Protein AF-A0A918D5E1-F1 (afdb_monomer_lite)

Radius of gyration: 20.24 Å; chains: 1; bounding box: 62×46×64 Å

Secondary structure (DSSP, 8-state):
--PPPP---PPPSP-EEEEEEEE-TTS-EEEEEEEESSS-------STT------SS--PPPPEEEETEEEEEEEE-TTS-EEEEEEETTTTEEEEEEESSHHHHHHT--SEEEE----S-SS---EEEEEEEETTEEEEEEEEEETTTEEEEEEEEEETTEEEEEEE-----S-S----PPPP-------

Organism: NCBI:txid1623582

Structure (mmCIF, N/CA/C/O backbone):
data_AF-A0A918D5E1-F1
#
_entry.id   AF-A0A918D5E1-F1
#
loop_
_atom_site.group_PDB
_atom_site.id
_atom_site.type_symbol
_atom_site.label_atom_id
_atom_site.label_alt_id
_atom_site.label_comp_id
_atom_site.label_asym_id
_atom_site.label_entity_id
_atom_site.label_seq_id
_atom_site.pdbx_PDB_ins_code
_atom_site.Cartn_x
_atom_site.Cartn_y
_atom_site.Cartn_z
_atom_site.occupancy
_atom_site.B_iso_or_equiv
_atom_site.auth_seq_id
_atom_site.auth_comp_id
_atom_site.auth_asym_id
_atom_site.auth_atom_id
_atom_site.pdbx_PDB_model_num
ATOM 1 N N . MET A 1 1 ? -42.937 -4.355 15.990 1.00 35.56 1 MET A N 1
ATOM 2 C CA . MET A 1 1 ? -41.805 -3.409 15.869 1.00 35.56 1 MET A CA 1
ATOM 3 C C . MET A 1 1 ? -40.858 -3.632 17.042 1.00 35.56 1 MET A C 1
ATOM 5 O O . MET A 1 1 ? -41.215 -3.278 18.156 1.00 35.56 1 MET A O 1
ATOM 9 N N . ARG A 1 2 ? -39.700 -4.270 16.834 1.00 30.80 2 ARG A N 1
ATOM 10 C CA . ARG A 1 2 ? -38.644 -4.348 17.857 1.00 30.80 2 ARG A CA 1
ATOM 11 C C . ARG A 1 2 ? -37.656 -3.216 17.586 1.00 30.80 2 ARG A C 1
ATOM 13 O O . ARG A 1 2 ? -37.004 -3.220 16.550 1.00 30.80 2 ARG A O 1
ATOM 20 N N . ARG A 1 3 ? -37.607 -2.228 18.482 1.00 31.25 3 ARG A N 1
ATOM 21 C CA . ARG A 1 3 ? -36.534 -1.229 18.522 1.00 31.25 3 ARG A CA 1
ATOM 22 C C . ARG A 1 3 ? -35.397 -1.824 19.350 1.00 31.25 3 ARG A C 1
ATOM 24 O O . ARG A 1 3 ? -35.640 -2.247 20.477 1.00 31.25 3 ARG A O 1
ATOM 31 N N . TYR A 1 4 ? -34.200 -1.891 18.779 1.00 27.53 4 TYR A N 1
ATOM 32 C CA . TYR A 1 4 ? -32.984 -2.169 19.540 1.00 27.53 4 TYR A CA 1
ATOM 33 C C . TYR A 1 4 ? -32.603 -0.915 20.346 1.00 27.53 4 TYR A C 1
ATOM 35 O O . TYR A 1 4 ? -32.785 0.195 19.835 1.00 27.53 4 TYR A O 1
ATOM 43 N N . PRO A 1 5 ? -32.128 -1.054 21.596 1.00 33.06 5 PRO A N 1
ATOM 44 C CA . PRO A 1 5 ? -31.627 0.084 22.354 1.00 33.06 5 PRO A CA 1
ATOM 45 C C . PRO A 1 5 ? -30.299 0.573 21.747 1.00 33.06 5 PRO A C 1
ATOM 47 O O . PRO A 1 5 ? -29.561 -0.236 21.178 1.00 33.06 5 PRO A O 1
ATOM 50 N N . PRO A 1 6 ? -29.970 1.871 21.860 1.00 35.50 6 PRO A N 1
ATOM 51 C CA . PRO A 1 6 ? -28.667 2.364 21.446 1.00 35.50 6 PRO A CA 1
ATOM 52 C C . PRO A 1 6 ? -27.600 1.812 22.396 1.00 35.50 6 PRO A C 1
ATOM 54 O O . PRO A 1 6 ? -27.668 2.015 23.609 1.00 35.50 6 PRO A O 1
ATOM 57 N N . LEU A 1 7 ? -26.608 1.115 21.845 1.00 37.50 7 LEU A N 1
ATOM 58 C CA . LEU A 1 7 ? -25.367 0.830 22.553 1.00 37.50 7 LEU A CA 1
ATOM 59 C C . LEU A 1 7 ? -24.597 2.149 22.673 1.00 37.50 7 LEU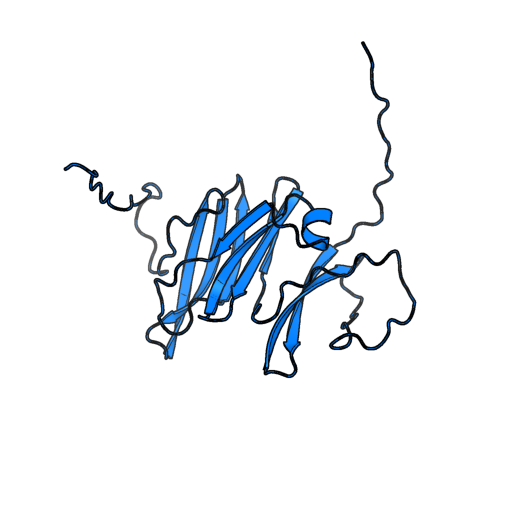 A C 1
ATOM 61 O O . LEU A 1 7 ? -23.892 2.554 21.754 1.00 37.50 7 LEU A O 1
ATOM 65 N N . THR A 1 8 ? -24.731 2.836 23.804 1.00 45.31 8 THR A N 1
ATOM 66 C CA . THR A 1 8 ? -23.747 3.836 24.230 1.00 45.31 8 THR A CA 1
ATOM 67 C C . THR A 1 8 ? -22.490 3.098 24.678 1.00 45.31 8 THR A C 1
ATOM 69 O O . THR A 1 8 ? -22.264 2.897 25.871 1.00 45.31 8 THR A O 1
ATOM 72 N N . ALA A 1 9 ? -21.690 2.645 23.713 1.00 38.84 9 ALA A N 1
ATOM 73 C CA . ALA A 1 9 ? -20.293 2.350 23.969 1.00 38.84 9 ALA A CA 1
ATOM 74 C C . ALA A 1 9 ? -19.587 3.697 24.160 1.00 38.84 9 ALA A C 1
ATOM 76 O O . ALA A 1 9 ? -19.569 4.534 23.258 1.00 38.84 9 ALA A O 1
ATOM 77 N N . SER A 1 10 ? -19.062 3.934 25.361 1.00 36.84 10 SER A N 1
ATOM 78 C CA . SER A 1 10 ? -18.120 5.028 25.588 1.00 36.84 10 SER A CA 1
ATOM 79 C C . SER A 1 10 ? -16.946 4.813 24.624 1.00 36.84 10 SER A C 1
ATOM 81 O O . SER A 1 10 ? -16.391 3.709 24.648 1.00 36.84 10 SER A O 1
ATOM 83 N N . PRO A 1 11 ? -16.570 5.773 23.758 1.00 46.28 11 PRO A N 1
ATOM 84 C CA . PRO A 1 11 ? -15.408 5.583 22.907 1.00 46.28 11 PRO A CA 1
ATOM 85 C C . PRO A 1 11 ? -14.203 5.390 23.828 1.00 46.28 11 PRO A C 1
ATOM 87 O O . PRO A 1 11 ? -13.918 6.234 24.681 1.00 46.28 11 PRO A O 1
ATOM 90 N N . GLY A 1 12 ? -13.544 4.236 23.712 1.00 52.34 12 GLY A N 1
ATOM 91 C CA . GLY A 1 12 ? -12.277 3.990 24.393 1.00 52.34 12 GLY A CA 1
ATOM 92 C C . GLY A 1 12 ? -11.251 5.076 24.042 1.00 52.34 12 GLY A C 1
ATOM 93 O O . GLY A 1 12 ? -11.475 5.872 23.124 1.00 52.34 12 GLY A O 1
ATOM 94 N N . PRO A 1 13 ? -10.116 5.148 24.758 1.00 60.41 13 PRO A N 1
ATOM 95 C CA . PRO A 1 13 ? -9.087 6.130 24.436 1.00 60.41 13 PRO A CA 1
ATOM 96 C C . PRO A 1 13 ? -8.686 5.991 22.963 1.00 60.41 13 PRO A C 1
ATOM 98 O O . PRO A 1 13 ? -8.436 4.879 22.494 1.00 60.41 13 PRO A O 1
ATOM 101 N N . ALA A 1 14 ? -8.644 7.115 22.244 1.00 66.88 14 ALA A N 1
ATOM 102 C CA . ALA A 1 14 ? -8.253 7.144 20.841 1.00 66.88 14 ALA A CA 1
ATOM 103 C C . ALA A 1 14 ? -6.879 6.477 20.671 1.00 66.88 14 ALA A C 1
ATOM 105 O O . ALA A 1 14 ? -5.910 6.843 21.340 1.00 66.88 14 ALA A O 1
ATOM 106 N N . ARG A 1 15 ? -6.811 5.474 19.794 1.00 78.75 15 ARG A N 1
ATOM 107 C CA . ARG A 1 15 ? -5.581 4.760 19.449 1.00 78.75 15 ARG A CA 1
ATOM 108 C C . ARG A 1 15 ? -5.146 5.187 18.056 1.00 78.75 15 ARG A C 1
ATOM 110 O O . ARG A 1 15 ? -5.928 5.134 17.115 1.00 78.75 15 ARG A O 1
ATOM 117 N N . ILE A 1 16 ? -3.892 5.594 17.936 1.00 81.69 16 ILE A N 1
ATOM 118 C CA . ILE A 1 16 ? -3.256 5.982 16.684 1.00 81.69 16 ILE A CA 1
ATOM 119 C C . ILE A 1 16 ? -2.510 4.753 16.150 1.00 81.69 16 ILE A C 1
ATOM 121 O O . ILE A 1 16 ? -1.524 4.342 16.776 1.00 81.69 16 ILE A O 1
ATOM 125 N N . PRO A 1 17 ? -2.959 4.135 15.043 1.00 87.62 17 PRO A N 1
ATOM 126 C CA . PRO A 1 17 ? -2.211 3.066 14.400 1.00 87.62 17 PRO A CA 1
ATOM 127 C C . PRO A 1 17 ? -0.963 3.631 13.716 1.00 87.62 17 PRO A C 1
ATOM 129 O O . PRO A 1 17 ? -0.993 4.699 13.107 1.00 87.62 17 PRO A O 1
ATOM 132 N N . TYR A 1 18 ? 0.144 2.902 13.802 1.00 85.94 18 TYR A N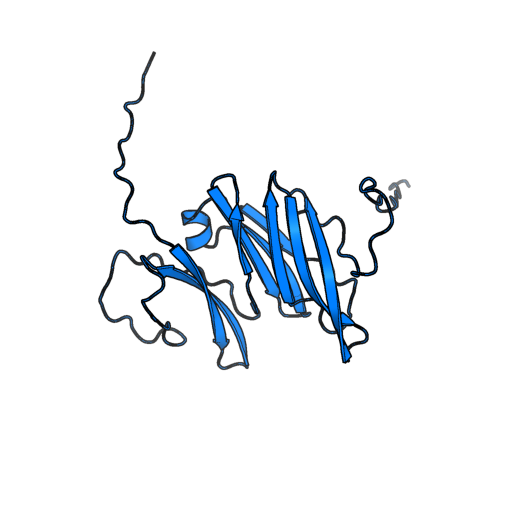 1
ATOM 133 C CA . TYR A 1 18 ? 1.364 3.194 13.062 1.00 85.94 18 TYR A CA 1
ATOM 134 C C . TYR A 1 18 ? 2.028 1.899 12.612 1.00 85.94 18 TYR A C 1
ATOM 136 O O . TYR A 1 18 ? 1.962 0.874 13.292 1.00 85.94 18 TYR A O 1
ATOM 144 N N . VAL A 1 19 ? 2.700 1.950 11.467 1.00 88.12 19 VAL A N 1
ATOM 145 C CA . VAL A 1 19 ? 3.484 0.825 10.956 1.00 88.12 19 VAL A CA 1
ATOM 146 C C . VAL A 1 19 ? 4.951 1.100 11.220 1.00 88.12 19 VAL A C 1
ATOM 148 O O . VAL A 1 19 ? 5.444 2.209 11.013 1.00 88.12 19 VAL A O 1
ATOM 151 N N . HIS A 1 20 ? 5.664 0.083 11.678 1.00 83.50 20 HIS A N 1
ATOM 152 C CA . HIS A 1 20 ? 7.109 0.127 11.812 1.00 83.50 20 HIS A CA 1
ATOM 153 C C . HIS A 1 20 ? 7.722 -0.968 10.949 1.00 83.50 20 HIS A C 1
ATOM 155 O O . HIS A 1 20 ? 7.111 -2.011 10.725 1.00 83.50 20 HIS A O 1
ATOM 161 N N . HIS A 1 21 ? 8.942 -0.733 10.472 1.00 83.88 21 HIS A N 1
ATOM 162 C CA . HIS A 1 21 ? 9.710 -1.745 9.766 1.00 83.88 21 HIS A CA 1
ATOM 163 C C . HIS A 1 21 ? 10.960 -2.120 10.557 1.00 83.88 21 HIS A C 1
ATOM 165 O O . HIS A 1 21 ? 11.591 -1.293 11.219 1.00 83.88 21 HIS A O 1
ATOM 171 N N . THR A 1 22 ? 11.336 -3.384 10.463 1.00 85.94 22 THR A N 1
ATOM 172 C CA . THR A 1 22 ? 12.556 -3.943 11.029 1.00 85.94 22 THR A CA 1
ATOM 173 C C . THR A 1 22 ? 13.288 -4.741 9.960 1.00 85.94 22 THR A C 1
ATOM 175 O O . THR A 1 22 ? 12.730 -5.110 8.926 1.00 85.94 22 THR A O 1
ATOM 178 N N . ARG A 1 23 ? 14.579 -4.979 10.188 1.00 87.69 23 ARG A N 1
ATOM 179 C CA . ARG A 1 23 ? 15.351 -5.930 9.394 1.00 87.69 23 ARG A CA 1
ATOM 180 C C . ARG A 1 23 ? 15.459 -7.224 10.184 1.00 87.69 23 ARG A C 1
ATOM 182 O O . ARG A 1 23 ? 15.893 -7.195 11.335 1.00 87.69 23 ARG A O 1
ATOM 189 N N . LEU A 1 24 ? 15.049 -8.328 9.576 1.00 86.31 24 LEU A N 1
ATOM 190 C CA . LEU A 1 24 ? 15.164 -9.660 10.154 1.00 86.31 24 LEU A CA 1
ATOM 191 C C . LEU A 1 24 ? 16.622 -10.139 10.122 1.00 86.31 24 LEU A C 1
ATOM 193 O O . LEU A 1 24 ? 17.460 -9.593 9.399 1.00 86.31 24 LEU A O 1
ATOM 197 N N . GLY A 1 25 ? 16.927 -11.183 10.898 1.00 85.62 25 GLY A N 1
ATOM 198 C CA . GLY A 1 25 ? 18.272 -11.772 10.954 1.00 85.62 25 GLY A CA 1
ATOM 199 C C . GLY A 1 25 ? 18.757 -12.347 9.617 1.00 85.62 25 GLY A C 1
ATOM 200 O O . GLY A 1 25 ? 19.958 -12.434 9.392 1.00 85.62 25 GLY A O 1
ATOM 201 N N . ASP A 1 26 ? 17.832 -12.673 8.712 1.00 87.56 26 ASP A N 1
ATOM 202 C CA . ASP A 1 26 ? 18.114 -13.125 7.344 1.00 87.56 26 ASP A CA 1
ATOM 203 C C . ASP A 1 26 ? 18.291 -11.968 6.335 1.00 87.56 26 ASP A C 1
ATOM 205 O O . ASP A 1 26 ? 18.472 -12.196 5.141 1.00 87.56 26 ASP A O 1
ATOM 209 N N . GLY A 1 27 ? 18.244 -10.715 6.803 1.00 87.06 27 GLY A N 1
ATOM 210 C CA . GLY A 1 27 ? 18.450 -9.514 5.997 1.00 87.06 27 GLY A CA 1
ATOM 211 C C . GLY A 1 27 ? 17.199 -8.968 5.304 1.00 87.06 27 GLY A C 1
ATOM 212 O O . GLY A 1 27 ? 17.260 -7.837 4.802 1.00 87.06 27 GLY A O 1
ATOM 213 N N . ARG A 1 28 ? 16.075 -9.701 5.309 1.00 89.75 28 ARG A N 1
ATOM 214 C CA . ARG A 1 28 ? 14.807 -9.230 4.734 1.00 89.75 28 ARG A CA 1
ATOM 215 C C . ARG A 1 28 ? 14.182 -8.138 5.594 1.00 89.75 28 ARG A C 1
ATOM 217 O O . ARG A 1 28 ? 14.330 -8.121 6.818 1.00 89.75 28 ARG A O 1
ATOM 224 N N . PHE A 1 29 ? 13.470 -7.223 4.944 1.00 90.06 29 PHE A N 1
ATOM 225 C CA . PHE A 1 29 ? 12.605 -6.285 5.650 1.00 90.06 29 PHE A CA 1
ATOM 226 C C . PHE A 1 29 ? 11.353 -6.997 6.155 1.00 90.06 29 PHE A C 1
ATOM 228 O O . PHE A 1 29 ? 10.897 -7.977 5.571 1.00 90.06 29 PHE A O 1
ATOM 235 N N . HIS A 1 30 ? 10.814 -6.503 7.252 1.00 91.56 30 HIS A N 1
ATOM 236 C CA . HIS A 1 30 ? 9.563 -6.942 7.842 1.00 91.56 30 HIS A CA 1
ATOM 237 C C . HIS A 1 30 ? 8.843 -5.699 8.352 1.00 91.56 30 HIS A C 1
ATOM 239 O O . HIS A 1 30 ? 9.493 -4.799 8.890 1.00 91.56 30 HIS A O 1
ATOM 245 N N . ALA A 1 31 ? 7.524 -5.654 8.202 1.00 90.31 31 ALA A N 1
ATOM 246 C CA . ALA A 1 31 ? 6.706 -4.583 8.742 1.00 90.31 31 ALA A CA 1
ATOM 247 C C . ALA A 1 31 ? 5.614 -5.156 9.637 1.00 90.31 31 ALA A C 1
ATOM 249 O O . ALA A 1 31 ? 5.020 -6.182 9.314 1.00 90.31 31 ALA A O 1
ATOM 250 N N . ALA A 1 32 ? 5.333 -4.450 10.725 1.00 89.19 32 ALA A N 1
ATOM 251 C CA . ALA A 1 32 ? 4.246 -4.779 11.628 1.00 89.19 32 ALA A CA 1
ATOM 252 C C . ALA A 1 32 ? 3.527 -3.515 12.099 1.00 89.19 32 ALA A C 1
ATOM 254 O O . ALA A 1 32 ? 4.079 -2.406 12.100 1.00 89.19 32 ALA A O 1
ATOM 255 N N . LEU A 1 33 ? 2.275 -3.696 12.496 1.00 89.00 33 LEU A N 1
ATOM 256 C CA . LEU A 1 33 ? 1.435 -2.644 13.043 1.00 89.00 33 LEU A CA 1
ATOM 257 C C . LEU A 1 33 ? 1.706 -2.453 14.537 1.00 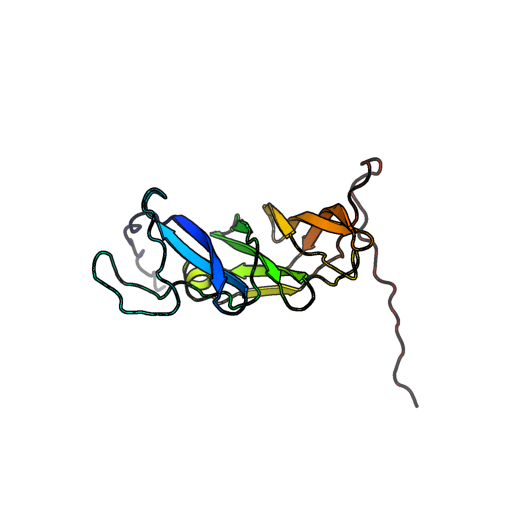89.00 33 LEU A C 1
ATOM 259 O O . LEU A 1 33 ? 2.143 -3.359 15.231 1.00 89.00 33 LEU A O 1
ATOM 263 N N . ALA A 1 34 ? 1.438 -1.272 15.063 1.00 83.56 34 ALA A N 1
ATOM 264 C CA . ALA A 1 34 ? 1.284 -1.041 16.489 1.00 83.56 34 ALA A CA 1
ATOM 265 C C . ALA A 1 34 ? 0.302 0.115 16.709 1.00 83.56 34 ALA A C 1
ATOM 267 O O . ALA A 1 34 ? -0.016 0.861 15.783 1.00 83.56 34 ALA A O 1
ATOM 268 N N . THR A 1 35 ? -0.184 0.270 17.939 1.00 82.75 35 THR A N 1
ATOM 269 C CA . THR A 1 35 ? -1.046 1.397 18.318 1.00 82.75 35 THR A CA 1
ATOM 270 C C . THR A 1 35 ? -0.416 2.204 19.435 1.00 82.75 35 THR A C 1
ATOM 272 O O . THR A 1 35 ? 0.154 1.634 20.364 1.00 82.75 35 THR A O 1
ATOM 275 N N . SER A 1 36 ? -0.570 3.522 19.387 1.00 78.12 36 SER A N 1
ATOM 276 C CA . SER A 1 36 ? -0.144 4.429 20.451 1.00 78.12 36 SER A CA 1
ATOM 277 C C . SER A 1 36 ? -1.264 5.394 20.821 1.00 78.12 36 SER A C 1
ATOM 279 O O . SER A 1 36 ? -2.055 5.769 19.966 1.00 78.12 36 SER A O 1
ATOM 281 N N . ALA A 1 37 ? -1.328 5.829 22.077 1.00 78.75 37 ALA A N 1
ATOM 282 C CA . ALA A 1 37 ? -2.247 6.894 22.479 1.00 78.75 37 ALA A CA 1
ATOM 283 C C . ALA A 1 37 ? -1.742 8.292 22.068 1.00 78.75 37 ALA A C 1
ATOM 285 O O . ALA A 1 37 ? -2.537 9.219 21.947 1.00 78.75 37 ALA A O 1
ATOM 286 N N . ASP A 1 38 ? -0.426 8.459 21.878 1.00 76.62 38 ASP A N 1
ATOM 287 C CA . ASP A 1 38 ? 0.195 9.782 21.718 1.00 76.62 38 ASP A CA 1
ATOM 288 C C . ASP A 1 38 ? 1.405 9.834 20.764 1.00 76.62 38 ASP A C 1
ATOM 290 O O . ASP A 1 38 ? 1.988 10.903 20.579 1.00 76.62 38 ASP A O 1
ATOM 294 N N . LEU A 1 39 ? 1.800 8.700 20.171 1.00 71.50 39 LEU A N 1
ATOM 295 C CA . LEU A 1 39 ? 2.997 8.518 19.332 1.00 71.50 39 LEU A CA 1
ATOM 296 C C . LEU A 1 39 ? 4.337 8.855 20.020 1.00 71.50 39 LEU A C 1
ATOM 298 O O . LEU A 1 39 ? 5.380 8.884 19.363 1.00 71.50 39 LEU A O 1
ATOM 302 N N . ARG A 1 40 ? 4.355 9.092 21.337 1.00 67.75 40 ARG A N 1
ATOM 303 C CA . ARG A 1 40 ? 5.577 9.419 22.095 1.00 67.75 40 ARG A CA 1
ATOM 304 C C . ARG A 1 40 ? 6.246 8.177 22.663 1.00 67.75 40 ARG A C 1
ATOM 306 O O . ARG A 1 40 ? 7.468 8.160 22.837 1.00 67.75 40 ARG A O 1
ATOM 313 N N . ALA A 1 41 ? 5.461 7.137 22.937 1.00 55.88 41 ALA A N 1
ATOM 314 C CA . ALA A 1 41 ? 5.974 5.853 23.386 1.00 55.88 41 ALA A CA 1
ATOM 315 C C . ALA A 1 41 ? 6.821 5.194 22.281 1.00 55.88 41 ALA A C 1
ATOM 317 O O . ALA A 1 41 ? 6.305 4.684 21.291 1.00 55.88 41 ALA A O 1
ATOM 318 N N . ARG A 1 42 ? 8.148 5.183 22.461 1.00 46.00 42 ARG A N 1
ATOM 319 C CA . ARG A 1 42 ? 9.081 4.394 21.644 1.00 46.00 42 ARG A CA 1
ATOM 320 C C . ARG A 1 42 ? 9.146 2.958 22.158 1.00 46.00 42 ARG A C 1
ATOM 322 O O . ARG A 1 42 ? 10.187 2.514 22.636 1.00 46.00 42 ARG A O 1
ATOM 329 N N . THR A 1 43 ? 8.051 2.216 22.072 1.00 42.53 43 THR A N 1
ATOM 330 C CA . THR A 1 43 ? 8.096 0.762 22.249 1.00 42.53 43 THR A CA 1
ATOM 331 C C . THR A 1 43 ? 8.622 0.155 20.957 1.00 42.53 43 THR A C 1
ATOM 333 O O . THR A 1 43 ? 7.891 -0.102 20.008 1.00 42.53 43 THR A O 1
ATOM 336 N N . ARG A 1 44 ? 9.944 -0.021 20.897 1.00 39.28 44 ARG A N 1
ATOM 337 C CA . ARG A 1 44 ? 10.579 -0.895 19.912 1.00 39.28 44 ARG A CA 1
ATOM 338 C C . ARG A 1 44 ? 10.170 -2.316 20.303 1.00 39.28 44 ARG A C 1
ATOM 340 O O . ARG A 1 44 ? 10.549 -2.725 21.403 1.00 39.28 44 ARG A O 1
ATOM 347 N N . PRO A 1 45 ? 9.412 -3.066 19.488 1.00 44.78 45 PRO A N 1
ATOM 348 C CA . PRO A 1 45 ? 9.270 -4.484 19.751 1.00 44.78 45 PRO A CA 1
ATOM 349 C C . PRO A 1 45 ? 10.684 -5.052 19.735 1.00 44.78 45 PRO A C 1
ATOM 351 O O . PRO A 1 45 ? 11.477 -4.755 18.829 1.00 44.78 45 PRO A O 1
ATOM 354 N N . ALA A 1 46 ? 11.036 -5.797 20.781 1.00 36.72 46 ALA A N 1
ATOM 355 C CA . ALA A 1 46 ? 12.208 -6.648 20.717 1.00 36.72 46 ALA A CA 1
ATOM 356 C C . ALA A 1 46 ? 12.092 -7.515 19.453 1.00 36.72 46 ALA A C 1
ATOM 358 O O . ALA A 1 46 ? 11.000 -7.685 18.907 1.00 36.72 46 ALA A O 1
ATOM 359 N N . GLY A 1 47 ? 13.224 -8.009 18.954 1.00 39.72 47 GLY A N 1
ATOM 360 C CA . GLY A 1 47 ? 13.245 -8.946 17.833 1.00 39.72 47 GLY A CA 1
ATOM 361 C C . GLY A 1 47 ? 12.350 -10.182 18.061 1.00 39.72 47 GLY A C 1
ATOM 362 O O . GLY A 1 47 ? 11.579 -10.226 19.019 1.00 39.72 47 GLY A O 1
ATOM 363 N N . PRO A 1 48 ? 12.438 -11.206 17.194 1.00 37.50 48 PRO A N 1
ATOM 364 C CA . PRO A 1 48 ? 11.553 -12.373 17.268 1.00 37.50 48 PRO A CA 1
ATOM 365 C C . PRO A 1 48 ? 11.439 -12.901 18.710 1.00 37.50 48 PRO A C 1
ATOM 367 O O . PRO A 1 48 ? 12.417 -12.836 19.460 1.00 37.50 48 PRO A O 1
ATOM 370 N N . PRO A 1 49 ? 10.241 -13.346 19.118 1.00 42.34 49 PRO A N 1
ATOM 371 C CA . PRO A 1 49 ? 9.722 -13.160 20.466 1.00 42.34 49 PRO A CA 1
ATOM 372 C C . PRO A 1 49 ? 10.650 -13.748 21.529 1.00 42.34 49 PRO A C 1
ATOM 374 O O . PRO A 1 49 ? 10.694 -14.956 21.746 1.00 42.34 49 PRO A O 1
ATOM 377 N N . ALA A 1 50 ? 11.340 -12.864 22.245 1.00 30.53 50 ALA A N 1
ATOM 378 C CA . ALA A 1 50 ? 11.848 -13.141 23.576 1.00 30.53 50 ALA A CA 1
ATOM 379 C C . ALA A 1 50 ? 10.969 -12.366 24.565 1.00 30.53 50 ALA A C 1
ATOM 381 O O . ALA A 1 50 ? 11.085 -11.151 24.668 1.00 30.53 50 ALA A O 1
ATOM 382 N N . ALA A 1 51 ? 10.060 -13.106 25.207 1.00 31.38 51 ALA A N 1
ATOM 383 C CA . ALA A 1 51 ? 9.312 -12.797 26.428 1.00 31.38 51 ALA A CA 1
ATOM 384 C C . ALA A 1 51 ? 8.841 -11.340 26.633 1.00 31.38 51 ALA A C 1
ATOM 386 O O . ALA A 1 51 ? 9.600 -10.441 26.989 1.00 31.38 51 ALA A O 1
ATOM 387 N N . ALA A 1 52 ? 7.526 -11.156 26.510 1.00 35.53 52 ALA A N 1
ATOM 388 C CA . ALA A 1 52 ? 6.804 -9.985 26.983 1.00 35.53 52 ALA A CA 1
ATOM 389 C C . ALA A 1 52 ? 7.129 -9.663 28.456 1.00 35.53 52 ALA A C 1
ATOM 391 O O . ALA A 1 52 ? 7.089 -10.554 29.304 1.00 35.53 52 ALA A O 1
ATOM 392 N N . SER A 1 53 ? 7.361 -8.384 28.773 1.00 31.97 53 SER A N 1
ATOM 393 C CA . SER A 1 53 ? 7.209 -7.876 30.139 1.00 31.97 53 SER A CA 1
ATOM 394 C C . SER A 1 53 ? 6.268 -6.672 30.173 1.00 31.97 53 SER A C 1
ATOM 396 O O . SER A 1 53 ? 6.575 -5.592 29.673 1.00 31.97 53 SER A O 1
ATOM 398 N N . GLU A 1 54 ? 5.108 -6.954 30.751 1.00 39.50 54 GLU A N 1
ATOM 399 C CA . GLU A 1 54 ? 4.152 -6.137 31.499 1.00 39.50 54 GLU A CA 1
ATOM 400 C C . GLU A 1 54 ? 4.354 -4.611 31.552 1.00 39.50 54 GLU A C 1
ATOM 402 O O . GLU A 1 54 ? 5.145 -4.104 32.342 1.00 39.50 54 GLU A O 1
ATOM 407 N N . ALA A 1 55 ? 3.557 -3.889 30.752 1.00 31.94 55 ALA A N 1
ATOM 408 C CA . ALA A 1 55 ? 2.781 -2.702 31.147 1.00 31.94 55 ALA A CA 1
ATOM 409 C C . ALA A 1 55 ? 2.087 -2.082 29.913 1.00 31.94 55 ALA A C 1
ATOM 411 O O . ALA A 1 55 ? 2.624 -1.157 29.311 1.00 31.94 55 ALA A O 1
ATOM 412 N N . ALA A 1 56 ? 0.915 -2.614 29.530 1.00 33.59 56 ALA A N 1
ATOM 413 C CA . ALA A 1 56 ? -0.276 -1.882 29.047 1.00 33.59 56 ALA A CA 1
ATOM 414 C C . ALA A 1 56 ? -1.174 -2.754 28.141 1.00 33.59 56 ALA A C 1
ATOM 416 O O . ALA A 1 56 ? -0.841 -3.017 26.993 1.00 33.59 56 ALA A O 1
ATOM 417 N N . ALA A 1 57 ? -2.344 -3.099 28.691 1.00 36.22 57 ALA A N 1
ATOM 418 C CA . ALA A 1 57 ? -3.641 -3.292 28.032 1.00 36.22 57 ALA A CA 1
ATOM 419 C C . ALA A 1 57 ? -3.767 -4.318 26.885 1.00 36.22 57 ALA A C 1
ATOM 421 O O . ALA A 1 57 ? -3.410 -4.029 25.749 1.00 36.22 57 ALA A O 1
ATOM 422 N N . GLU A 1 58 ? -4.427 -5.444 27.199 1.00 39.31 58 GLU A N 1
ATOM 423 C CA . GLU A 1 58 ? -5.225 -6.285 26.284 1.00 39.31 58 GLU A CA 1
ATOM 424 C C . GLU A 1 58 ? -4.642 -6.388 24.869 1.00 39.31 58 GLU A C 1
ATOM 426 O O . GLU A 1 58 ? -5.122 -5.807 23.894 1.00 39.31 58 GLU A O 1
ATOM 431 N N . THR A 1 59 ? -3.499 -7.064 24.801 1.00 34.69 59 THR A N 1
ATOM 432 C CA . THR A 1 59 ? -2.663 -7.133 23.612 1.00 34.69 59 THR A CA 1
ATOM 433 C C . THR A 1 59 ? -3.278 -8.102 22.608 1.00 34.69 59 THR A C 1
ATOM 435 O O . THR A 1 59 ? -2.988 -9.297 22.625 1.00 34.69 59 THR A O 1
ATOM 438 N N . THR A 1 60 ? -4.096 -7.591 21.688 1.00 46.81 60 THR A N 1
ATOM 439 C CA . THR A 1 60 ? -4.162 -8.216 20.360 1.00 46.81 60 THR A CA 1
ATOM 440 C C . THR A 1 60 ? -2.744 -8.147 19.803 1.00 46.81 60 THR A C 1
ATOM 442 O O . THR A 1 60 ? -2.146 -7.067 19.785 1.00 46.81 60 THR A O 1
ATOM 445 N N . ALA A 1 61 ? -2.155 -9.297 19.470 1.00 54.44 61 ALA A N 1
ATOM 446 C CA . ALA A 1 61 ? -0.821 -9.321 18.890 1.00 54.44 61 ALA A CA 1
ATOM 447 C C . ALA A 1 61 ? -0.820 -8.406 17.653 1.00 54.44 61 ALA A C 1
ATOM 449 O O . ALA A 1 61 ? -1.754 -8.489 16.857 1.00 54.44 61 ALA A O 1
ATOM 450 N N . PRO A 1 62 ? 0.158 -7.499 17.514 1.00 67.19 62 PRO A N 1
ATOM 451 C CA . PRO A 1 62 ? 0.200 -6.597 16.374 1.00 67.19 62 PRO A CA 1
ATOM 452 C C . PRO A 1 62 ? 0.175 -7.381 15.058 1.00 67.19 62 PRO A C 1
ATOM 454 O O . PRO A 1 62 ? 0.890 -8.377 14.945 1.00 67.19 62 PRO A O 1
ATOM 457 N N . ALA A 1 63 ? -0.603 -6.918 14.072 1.00 79.25 63 ALA A N 1
ATOM 458 C CA . ALA A 1 63 ? -0.572 -7.484 12.728 1.00 79.25 63 ALA A CA 1
ATOM 459 C C . ALA A 1 63 ? 0.870 -7.524 12.200 1.00 79.25 63 ALA A C 1
ATOM 461 O O . ALA A 1 63 ? 1.554 -6.496 12.133 1.00 79.25 63 ALA A O 1
ATOM 462 N N . ASP A 1 64 ? 1.309 -8.726 11.837 1.00 84.19 64 ASP A N 1
ATOM 463 C CA . ASP A 1 64 ? 2.587 -9.018 11.195 1.00 84.19 64 ASP A CA 1
ATOM 464 C C . ASP A 1 64 ? 2.322 -9.183 9.693 1.00 84.19 64 ASP A C 1
ATOM 466 O O . ASP A 1 64 ? 1.589 -10.078 9.269 1.00 84.19 64 ASP A O 1
ATOM 470 N N . PHE A 1 65 ? 2.894 -8.297 8.872 1.00 86.06 65 PHE A N 1
ATOM 471 C CA . PHE A 1 65 ? 2.711 -8.323 7.414 1.00 86.06 65 PHE A CA 1
ATOM 472 C C . PHE A 1 65 ? 3.719 -9.241 6.703 1.00 86.06 65 PHE A C 1
ATOM 474 O O . PHE A 1 65 ? 3.828 -9.251 5.470 1.00 86.06 65 PHE A O 1
ATOM 481 N N . GLY A 1 66 ? 4.480 -10.010 7.475 1.00 86.44 66 GLY A N 1
ATOM 482 C CA . GLY A 1 66 ? 5.438 -10.999 7.034 1.00 86.44 66 GLY A CA 1
ATOM 483 C C . GLY A 1 66 ? 6.781 -10.419 6.604 1.00 86.44 66 GLY A C 1
ATOM 484 O O . GLY A 1 66 ? 6.986 -9.216 6.421 1.00 86.44 66 GLY A O 1
ATOM 485 N N . ALA A 1 67 ? 7.725 -11.333 6.404 1.00 90.19 67 ALA A N 1
ATOM 486 C CA . ALA A 1 67 ? 9.007 -11.023 5.794 1.00 90.19 67 ALA A CA 1
ATOM 487 C C . ALA A 1 67 ? 8.846 -10.571 4.329 1.00 90.19 67 ALA A C 1
ATOM 489 O O . ALA A 1 67 ? 7.898 -10.940 3.629 1.00 90.19 67 ALA A O 1
ATOM 490 N N . GLY A 1 68 ? 9.821 -9.797 3.859 1.00 90.56 68 GLY A N 1
ATOM 491 C CA . GLY A 1 68 ? 9.796 -9.171 2.542 1.00 90.56 68 GLY A CA 1
ATOM 492 C C . GLY A 1 68 ? 8.859 -7.970 2.456 1.00 90.56 68 GLY A C 1
ATOM 493 O O . GLY A 1 68 ? 8.494 -7.595 1.355 1.00 90.56 68 GLY A O 1
ATOM 494 N N . THR A 1 69 ? 8.438 -7.397 3.584 1.00 92.25 69 THR A N 1
ATOM 495 C CA . THR A 1 69 ? 7.542 -6.236 3.619 1.00 92.25 69 THR A CA 1
ATOM 496 C C . THR A 1 69 ? 8.345 -5.008 4.039 1.00 92.25 69 THR A C 1
ATOM 498 O O . THR A 1 69 ? 8.730 -4.863 5.201 1.00 92.25 69 THR A O 1
ATOM 501 N N . GLY A 1 70 ? 8.664 -4.152 3.071 1.00 90.50 70 GLY A N 1
ATOM 502 C CA . GLY A 1 70 ? 9.522 -2.982 3.235 1.00 90.50 70 GLY A CA 1
ATOM 503 C C . GLY A 1 70 ? 8.785 -1.665 3.007 1.00 90.50 70 GLY A C 1
ATOM 504 O O . GLY A 1 70 ? 7.753 -1.622 2.351 1.00 90.50 70 GLY A O 1
ATOM 505 N N . ARG A 1 71 ? 9.345 -0.579 3.554 1.00 91.81 71 ARG A N 1
ATOM 506 C CA . ARG A 1 71 ? 8.938 0.818 3.290 1.00 91.81 71 ARG A CA 1
ATOM 507 C C . ARG A 1 71 ? 7.407 1.028 3.221 1.00 91.81 71 ARG A C 1
ATOM 509 O O . ARG A 1 71 ? 6.903 1.443 2.183 1.00 91.81 71 ARG A O 1
ATOM 516 N N . PRO A 1 72 ? 6.672 0.708 4.301 1.00 94.12 72 PRO A N 1
ATOM 517 C CA . PRO A 1 72 ? 5.219 0.793 4.302 1.00 94.12 72 PRO A CA 1
ATOM 518 C C . PRO A 1 72 ? 4.719 2.242 4.395 1.00 94.12 72 PRO A C 1
ATOM 520 O O . PRO A 1 72 ? 5.314 3.061 5.098 1.00 94.12 72 PRO A O 1
ATOM 523 N N . ALA A 1 73 ? 3.575 2.504 3.769 1.00 94.69 73 ALA A N 1
ATOM 524 C CA . ALA A 1 73 ? 2.751 3.698 3.912 1.00 94.69 73 ALA A CA 1
ATOM 525 C C . ALA A 1 73 ? 1.332 3.275 4.324 1.00 94.69 73 ALA A C 1
ATOM 527 O O . ALA A 1 73 ? 0.748 2.393 3.698 1.00 94.69 73 ALA A O 1
ATOM 528 N N . LEU A 1 74 ? 0.793 3.878 5.386 1.00 94.88 74 LEU A N 1
ATOM 529 C CA . LEU A 1 74 ? -0.541 3.594 5.926 1.00 94.88 74 LEU A CA 1
ATOM 530 C C . LEU A 1 74 ? -1.322 4.902 6.021 1.00 94.88 74 LEU A C 1
ATOM 532 O O . LEU A 1 74 ? -0.843 5.851 6.643 1.00 94.88 74 LEU A O 1
ATOM 536 N N . VAL A 1 75 ? -2.531 4.927 5.470 1.00 94.69 75 VAL A N 1
ATOM 537 C CA . VAL A 1 75 ? -3.466 6.050 5.608 1.00 94.69 75 VAL A CA 1
ATOM 538 C C . VAL A 1 75 ? -4.872 5.553 5.942 1.00 94.69 75 VAL A C 1
ATOM 540 O O . VAL A 1 75 ? -5.244 4.450 5.531 1.00 94.69 75 VAL A O 1
ATOM 543 N N . PRO A 1 76 ? -5.649 6.334 6.714 1.00 92.69 76 PRO A N 1
ATOM 544 C CA . PRO A 1 76 ? -7.069 6.074 6.891 1.00 92.69 76 PRO A CA 1
ATOM 545 C C . PRO A 1 76 ? -7.832 6.316 5.584 1.00 92.69 76 PRO A C 1
ATOM 547 O O . PRO A 1 76 ? -7.459 7.180 4.789 1.00 92.69 76 PRO A O 1
ATOM 550 N N . ASP A 1 77 ? -8.908 5.563 5.410 1.00 86.44 77 ASP A N 1
ATOM 551 C CA . ASP A 1 77 ? -9.931 5.768 4.388 1.00 86.44 77 ASP A CA 1
ATOM 552 C C . ASP A 1 77 ? -11.039 6.698 4.923 1.00 86.44 77 ASP A C 1
ATOM 554 O O . ASP A 1 77 ? -11.269 6.780 6.136 1.00 86.44 77 ASP A O 1
ATOM 558 N N . ASP A 1 78 ? -11.742 7.397 4.035 1.00 84.19 78 ASP A N 1
ATOM 559 C CA . ASP A 1 78 ? -12.819 8.326 4.390 1.00 84.19 78 ASP A CA 1
ATOM 560 C C . ASP A 1 78 ? -14.066 7.618 4.958 1.00 84.19 78 ASP A C 1
ATOM 562 O O . ASP A 1 78 ? -14.848 8.231 5.692 1.00 84.19 78 ASP A O 1
ATOM 566 N N . THR A 1 79 ? -14.199 6.308 4.727 1.00 85.69 79 THR A N 1
ATOM 567 C CA . THR A 1 79 ? -15.265 5.465 5.288 1.00 85.69 79 THR A CA 1
ATOM 568 C C . THR A 1 79 ? -14.934 4.870 6.661 1.00 85.69 79 THR A C 1
ATOM 570 O O . THR A 1 79 ? -15.747 4.126 7.212 1.00 85.69 79 THR A O 1
ATOM 573 N N . GLY A 1 80 ? -13.755 5.164 7.225 1.00 87.62 80 GLY A N 1
ATOM 574 C CA . GLY A 1 80 ? -13.286 4.609 8.503 1.00 87.62 80 GLY A CA 1
ATOM 575 C C . GLY A 1 80 ? -12.438 3.334 8.393 1.00 87.62 80 GLY A C 1
ATOM 576 O O . GLY A 1 80 ? -12.059 2.773 9.423 1.00 87.62 80 GLY A O 1
ATOM 577 N N . GLY A 1 81 ? -12.123 2.902 7.169 1.00 92.31 81 GLY A N 1
ATOM 578 C CA . GLY A 1 81 ? -11.165 1.834 6.889 1.00 92.31 81 GLY A CA 1
ATOM 579 C C . GLY A 1 81 ? -9.712 2.314 6.859 1.00 92.31 81 GLY A C 1
ATOM 580 O O . GLY A 1 81 ? -9.386 3.439 7.247 1.00 92.31 81 GLY A O 1
ATOM 581 N N . TYR A 1 82 ? -8.820 1.449 6.378 1.00 93.94 82 TYR A N 1
ATOM 582 C CA . TYR A 1 82 ? -7.394 1.745 6.231 1.00 93.94 82 TYR A CA 1
ATOM 583 C C . TYR A 1 82 ? -6.822 1.166 4.942 1.00 93.94 82 TYR A C 1
ATOM 585 O O . TYR A 1 82 ? -7.145 0.043 4.555 1.00 93.94 82 TYR A O 1
ATOM 593 N N . VAL A 1 83 ? -5.884 1.892 4.334 1.00 94.88 83 VAL A N 1
ATOM 594 C CA . VAL A 1 83 ? -5.114 1.432 3.175 1.00 94.88 83 VAL A CA 1
ATOM 595 C C . VAL A 1 83 ? -3.636 1.380 3.525 1.00 94.88 83 VAL A C 1
ATOM 597 O O . VAL A 1 83 ? -3.050 2.366 3.973 1.00 94.88 83 VAL A O 1
ATOM 600 N N . LEU A 1 84 ? -3.031 0.218 3.295 1.00 95.06 84 LEU A N 1
ATOM 601 C CA . LEU A 1 84 ? -1.610 -0.037 3.478 1.00 95.06 84 LEU A CA 1
ATOM 602 C C . LEU A 1 84 ? -0.964 -0.329 2.122 1.00 95.06 84 LEU A C 1
ATOM 604 O O . LEU A 1 84 ? -1.367 -1.274 1.447 1.00 95.06 84 LEU A O 1
ATOM 608 N N . ALA A 1 85 ? 0.078 0.414 1.763 1.00 95.19 85 ALA A N 1
ATOM 609 C CA . ALA A 1 85 ? 0.941 0.126 0.622 1.00 95.19 85 ALA A CA 1
ATOM 610 C C . ALA A 1 85 ? 2.365 -0.185 1.100 1.00 95.19 85 ALA A C 1
ATOM 612 O O . ALA A 1 85 ? 2.845 0.433 2.047 1.00 95.19 85 ALA A O 1
ATOM 613 N N . TYR A 1 86 ? 3.055 -1.135 0.473 1.00 94.88 86 TYR A N 1
ATOM 614 C CA . TYR A 1 86 ? 4.430 -1.492 0.840 1.00 94.88 86 TYR A CA 1
ATOM 615 C C . TYR A 1 86 ? 5.225 -2.089 -0.322 1.00 94.88 86 TYR A C 1
ATOM 617 O O . TYR A 1 86 ? 4.662 -2.608 -1.286 1.00 94.88 86 TYR A O 1
ATOM 625 N N . GLU A 1 87 ? 6.552 -2.058 -0.184 1.00 94.00 87 GLU A N 1
ATOM 626 C CA . GLU A 1 87 ? 7.468 -2.874 -0.981 1.00 94.00 87 GLU A CA 1
ATOM 627 C C . GLU A 1 87 ? 7.312 -4.338 -0.615 1.00 94.00 87 GLU A C 1
ATOM 629 O O . GLU A 1 87 ? 7.450 -4.693 0.561 1.00 94.00 87 GLU A O 1
ATOM 634 N N . LYS A 1 88 ? 7.097 -5.189 -1.615 1.00 93.12 88 LYS A N 1
ATOM 635 C CA . LYS A 1 88 ? 7.016 -6.630 -1.431 1.00 93.12 88 LYS A CA 1
ATOM 636 C C . LYS A 1 88 ? 8.145 -7.358 -2.150 1.00 93.12 88 LYS A C 1
ATOM 638 O O . LYS A 1 88 ? 8.330 -7.205 -3.352 1.00 93.12 88 LYS A O 1
ATOM 643 N N . ASP A 1 89 ? 8.875 -8.165 -1.389 1.00 89.88 89 ASP A N 1
ATOM 644 C CA . ASP A 1 89 ? 9.772 -9.204 -1.889 1.00 89.88 89 ASP A CA 1
ATOM 645 C C . ASP A 1 89 ? 9.055 -10.575 -1.934 1.00 89.88 89 ASP A C 1
ATOM 647 O O . ASP A 1 89 ? 8.181 -10.838 -1.096 1.00 89.88 89 ASP A O 1
ATOM 651 N N . PRO A 1 90 ? 9.468 -11.503 -2.823 1.00 87.38 90 PRO A N 1
ATOM 652 C CA . PRO A 1 90 ? 10.471 -11.325 -3.878 1.00 87.38 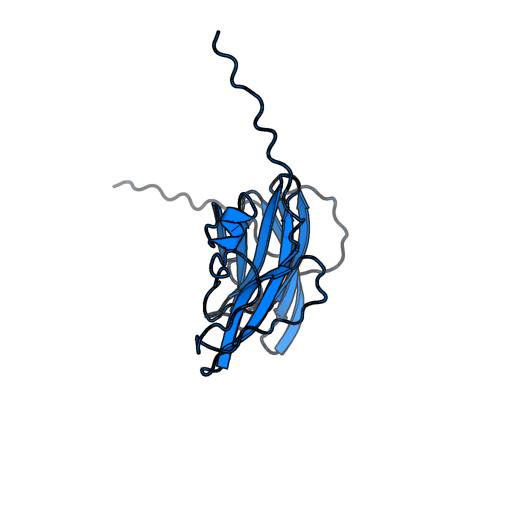90 PRO A CA 1
ATOM 653 C C . PRO A 1 90 ? 9.957 -10.414 -4.998 1.00 87.38 90 PRO A C 1
ATOM 655 O O . PRO A 1 90 ? 8.809 -9.999 -4.990 1.00 87.38 90 PRO A O 1
ATOM 658 N N . ASP A 1 91 ? 10.834 -10.092 -5.947 1.00 85.00 91 ASP A N 1
ATOM 659 C CA . ASP A 1 91 ? 10.530 -9.273 -7.123 1.00 85.00 91 ASP A CA 1
ATOM 660 C C . ASP A 1 91 ? 10.302 -7.774 -6.875 1.00 85.00 91 ASP A C 1
ATOM 662 O O . ASP A 1 91 ? 10.218 -7.035 -7.844 1.00 85.00 91 ASP A O 1
ATOM 666 N N . ASN A 1 92 ? 10.358 -7.276 -5.637 1.00 88.94 92 ASN A N 1
ATOM 667 C CA . ASN A 1 92 ? 10.345 -5.842 -5.311 1.00 88.94 92 ASN A CA 1
ATOM 668 C C . ASN A 1 92 ? 9.275 -5.072 -6.110 1.00 88.94 92 ASN A C 1
ATOM 670 O O . ASN A 1 92 ? 9.573 -4.235 -6.974 1.00 88.94 92 ASN A O 1
ATOM 674 N N . HIS A 1 93 ? 8.018 -5.413 -5.849 1.00 91.25 93 HIS A N 1
ATOM 675 C CA . HIS A 1 93 ? 6.841 -4.749 -6.405 1.00 91.25 93 HIS A CA 1
ATOM 676 C C . HIS A 1 93 ? 6.051 -4.028 -5.315 1.00 91.25 93 HIS A C 1
ATOM 678 O O . HIS A 1 93 ? 6.328 -4.172 -4.125 1.00 91.25 93 HIS A O 1
ATOM 684 N N . ILE A 1 94 ? 5.077 -3.221 -5.731 1.00 93.00 94 ILE A N 1
ATOM 685 C CA . ILE A 1 94 ? 4.159 -2.550 -4.810 1.00 93.00 94 ILE A CA 1
ATOM 686 C C . ILE A 1 94 ? 3.013 -3.504 -4.495 1.00 93.00 94 ILE A C 1
ATOM 688 O O . ILE A 1 94 ? 2.342 -3.989 -5.404 1.00 93.00 94 ILE A O 1
ATOM 692 N N . ALA A 1 95 ? 2.743 -3.718 -3.216 1.00 92.75 95 ALA A N 1
ATOM 693 C CA . ALA A 1 95 ? 1.526 -4.364 -2.753 1.00 92.75 95 ALA A CA 1
ATOM 694 C C . ALA A 1 95 ? 0.655 -3.347 -2.012 1.00 92.75 95 ALA A C 1
ATOM 696 O O . ALA A 1 95 ? 1.165 -2.524 -1.254 1.00 92.75 95 ALA A O 1
ATOM 697 N N . VAL A 1 96 ? -0.658 -3.420 -2.227 1.00 93.44 96 VAL A N 1
ATOM 698 C CA . VAL A 1 96 ? -1.670 -2.582 -1.573 1.00 93.44 96 VAL A CA 1
ATOM 699 C C . VAL A 1 96 ? -2.701 -3.485 -0.904 1.00 93.44 96 VAL A C 1
ATOM 701 O O . VAL A 1 96 ? -3.111 -4.494 -1.483 1.00 93.44 96 VAL A O 1
ATOM 704 N N . ARG A 1 97 ? -3.099 -3.163 0.326 1.00 93.81 97 ARG A N 1
ATOM 705 C CA . ARG A 1 97 ? -4.097 -3.888 1.123 1.00 93.81 97 ARG A CA 1
ATOM 706 C C . ARG A 1 97 ? -5.099 -2.899 1.711 1.00 93.81 97 ARG A C 1
ATOM 708 O O . ARG A 1 97 ? -4.688 -1.852 2.207 1.00 93.81 97 ARG A O 1
ATOM 715 N N . GLY A 1 98 ? -6.381 -3.235 1.639 1.00 92.31 98 GLY A N 1
ATOM 716 C CA . GLY A 1 98 ? -7.486 -2.466 2.208 1.00 92.31 98 GLY A CA 1
ATOM 717 C C . GLY A 1 98 ? -8.119 -3.215 3.371 1.00 92.31 98 GLY A C 1
ATOM 718 O O . GLY A 1 98 ? -8.394 -4.410 3.253 1.00 92.31 98 GLY A O 1
ATOM 719 N N . TYR A 1 99 ? -8.357 -2.515 4.472 1.00 92.12 99 TYR A N 1
ATOM 720 C CA . TYR A 1 99 ? -8.957 -3.043 5.693 1.00 92.12 99 TYR A CA 1
ATOM 721 C C . TYR A 1 99 ? -10.237 -2.273 5.993 1.00 92.12 99 TYR A C 1
ATOM 72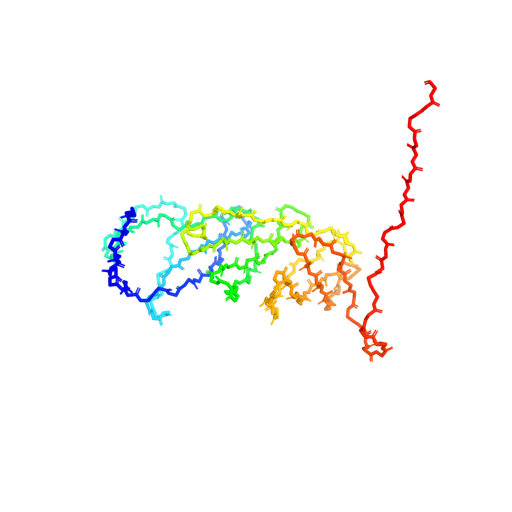3 O O . TYR A 1 99 ? -10.252 -1.046 5.894 1.00 92.12 99 TYR A O 1
ATOM 731 N N . ALA A 1 100 ? -11.296 -2.993 6.360 1.00 92.25 100 ALA A N 1
ATOM 732 C CA . ALA A 1 100 ? -12.611 -2.397 6.586 1.00 92.25 100 ALA A CA 1
ATOM 733 C C . ALA A 1 100 ? -12.637 -1.449 7.797 1.00 92.25 100 ALA A C 1
ATOM 735 O O . ALA A 1 100 ? -13.365 -0.461 7.786 1.00 92.25 100 ALA A O 1
ATOM 736 N N . ASP A 1 101 ? -11.836 -1.745 8.824 1.00 90.81 101 ASP A N 1
ATOM 737 C CA . ASP A 1 101 ? -11.746 -0.989 10.071 1.00 90.81 101 ASP A CA 1
ATOM 738 C C . ASP A 1 101 ? -10.415 -1.271 10.806 1.00 90.81 101 ASP A C 1
ATOM 740 O O . ASP A 1 101 ? -9.515 -1.949 10.293 1.00 90.81 101 ASP A O 1
ATOM 744 N N . LEU A 1 102 ? -10.265 -0.709 12.012 1.00 88.69 102 LEU A N 1
ATOM 745 C CA . LEU A 1 102 ? -9.064 -0.868 12.835 1.00 88.69 102 LEU A CA 1
ATOM 746 C C . LEU A 1 102 ? -8.882 -2.307 13.335 1.00 88.69 102 LEU A C 1
ATOM 748 O O . LEU A 1 102 ? -7.742 -2.752 13.464 1.00 88.69 102 LEU A O 1
ATOM 752 N N . ASP A 1 103 ? -9.965 -3.035 13.603 1.00 89.00 103 ASP A N 1
ATOM 753 C CA . ASP A 1 103 ? -9.892 -4.411 14.099 1.00 89.00 103 ASP A CA 1
ATOM 754 C C . ASP A 1 103 ? -9.426 -5.356 12.981 1.00 89.00 103 ASP A C 1
ATOM 756 O O . ASP A 1 103 ? -8.546 -6.198 13.196 1.00 89.00 103 ASP A O 1
ATOM 760 N N . ALA A 1 104 ? -9.920 -5.156 11.757 1.00 88.88 104 ALA A N 1
ATOM 761 C CA . ALA A 1 104 ? -9.431 -5.817 10.550 1.00 88.88 104 ALA A CA 1
ATOM 762 C C . ALA A 1 104 ? -7.943 -5.507 10.308 1.00 88.88 104 ALA A C 1
ATOM 764 O O . ALA A 1 104 ? -7.144 -6.409 10.052 1.00 88.88 104 ALA A O 1
ATOM 765 N N . LEU A 1 105 ? -7.529 -4.245 10.469 1.00 90.50 105 LEU A N 1
ATOM 766 C CA . LEU A 1 105 ? -6.123 -3.853 10.347 1.00 90.50 105 LEU A CA 1
ATOM 767 C C . LEU A 1 105 ? -5.240 -4.512 11.426 1.00 90.50 105 LEU A C 1
ATOM 769 O O . LEU A 1 105 ? -4.150 -4.988 11.112 1.00 90.50 105 LEU A O 1
ATOM 773 N N . LEU A 1 106 ? -5.696 -4.562 12.683 1.00 87.62 106 LEU A N 1
ATOM 774 C CA . LEU A 1 106 ? -4.967 -5.163 13.810 1.00 87.62 106 LEU A CA 1
ATOM 775 C C . LEU A 1 106 ? -4.849 -6.683 13.712 1.00 87.62 106 LEU A C 1
ATOM 777 O O . LEU A 1 106 ? -3.856 -7.240 14.175 1.00 87.62 106 LEU A O 1
ATOM 781 N N . SER A 1 107 ? -5.838 -7.340 13.110 1.00 86.50 107 SER A N 1
ATOM 782 C CA . SER A 1 107 ? -5.837 -8.785 12.865 1.00 86.50 107 SER A CA 1
ATOM 783 C C . SER A 1 107 ? -5.166 -9.182 11.546 1.00 86.50 107 SER A C 1
ATOM 785 O O . SER A 1 107 ? -4.895 -10.363 11.335 1.00 86.50 107 SER A O 1
ATOM 787 N N . GLY A 1 108 ? -4.855 -8.214 10.676 1.00 86.94 108 GLY A N 1
ATOM 788 C CA . GLY A 1 108 ? -4.292 -8.464 9.349 1.00 86.94 108 GLY A CA 1
ATOM 789 C C . GLY A 1 108 ? -5.307 -9.011 8.336 1.00 86.94 108 GLY A C 1
ATOM 790 O O . GLY A 1 108 ? -4.896 -9.537 7.301 1.00 86.94 108 GLY A O 1
ATOM 791 N N . ASP A 1 109 ? -6.608 -8.884 8.607 1.00 89.12 109 ASP A N 1
ATOM 792 C CA . ASP A 1 109 ? -7.694 -9.369 7.750 1.00 89.12 109 ASP A CA 1
ATOM 793 C C . ASP A 1 109 ? -8.026 -8.346 6.653 1.00 89.12 109 ASP A C 1
ATOM 795 O O . ASP A 1 109 ? -8.901 -7.487 6.785 1.00 89.12 109 ASP A O 1
ATOM 799 N N . ALA A 1 110 ? -7.246 -8.373 5.572 1.00 89.94 110 ALA A N 1
ATOM 800 C CA . ALA A 1 110 ? -7.445 -7.471 4.445 1.00 89.94 110 ALA A CA 1
ATOM 801 C C . ALA A 1 110 ? -8.703 -7.861 3.649 1.00 89.94 110 ALA A C 1
ATOM 803 O O . ALA A 1 110 ? -8.754 -8.926 3.034 1.00 89.94 110 ALA A O 1
ATOM 804 N N . ALA A 1 111 ? -9.679 -6.954 3.583 1.00 87.75 111 ALA A N 1
ATOM 805 C CA . ALA A 1 111 ? -10.880 -7.107 2.761 1.00 87.75 111 ALA A CA 1
ATOM 806 C C . ALA A 1 111 ? -10.557 -7.060 1.258 1.00 87.75 111 ALA A C 1
ATOM 808 O O . ALA A 1 111 ? -11.213 -7.715 0.445 1.00 87.75 111 ALA A O 1
ATOM 809 N N . HIS A 1 112 ? -9.524 -6.296 0.895 1.00 85.75 112 HIS A N 1
ATOM 810 C CA . HIS A 1 112 ? -9.090 -6.116 -0.483 1.00 85.75 112 HIS A CA 1
ATOM 811 C C . HIS A 1 112 ? -7.567 -6.148 -0.598 1.00 85.75 112 HIS A C 1
ATOM 813 O O . HIS A 1 112 ? -6.840 -5.737 0.310 1.00 85.75 112 HIS A O 1
ATOM 819 N N . GLY A 1 113 ? -7.063 -6.608 -1.742 1.00 88.88 113 GLY A N 1
ATOM 820 C CA . GLY A 1 113 ? -5.630 -6.693 -1.973 1.00 88.88 113 GLY A CA 1
ATOM 821 C C . GLY A 1 113 ? -5.266 -6.660 -3.445 1.00 88.88 113 GLY A C 1
ATOM 822 O O . GLY A 1 113 ? -5.937 -7.256 -4.281 1.00 88.88 113 GLY A O 1
ATOM 823 N N . CYS A 1 114 ? -4.161 -5.982 -3.733 1.00 87.62 114 CYS A N 1
ATOM 824 C CA . CYS A 1 114 ? -3.571 -5.893 -5.053 1.00 87.62 114 CYS A CA 1
ATOM 825 C C . CYS A 1 114 ? -2.050 -6.022 -4.954 1.00 87.62 114 CYS A C 1
ATOM 827 O O . CYS A 1 114 ? -1.419 -5.371 -4.121 1.00 87.62 114 CYS A O 1
ATOM 829 N N . ASP A 1 115 ? -1.458 -6.841 -5.812 1.00 88.88 115 ASP A N 1
ATOM 830 C CA . ASP A 1 115 ? -0.022 -6.857 -6.064 1.00 88.88 115 ASP A CA 1
ATOM 831 C C . ASP A 1 115 ? 0.187 -6.240 -7.447 1.00 88.88 115 ASP A C 1
ATOM 833 O O . ASP A 1 115 ? -0.231 -6.802 -8.461 1.00 88.88 115 ASP A O 1
ATOM 837 N N . ALA A 1 116 ? 0.762 -5.037 -7.481 1.00 85.00 116 ALA A N 1
ATOM 838 C CA . ALA A 1 116 ? 0.909 -4.282 -8.712 1.00 85.00 116 ALA A CA 1
ATOM 839 C C . ALA A 1 116 ? 1.847 -5.030 -9.675 1.00 85.00 116 ALA A C 1
ATOM 841 O O . ALA A 1 116 ? 2.950 -5.428 -9.278 1.00 85.00 116 ALA A O 1
ATOM 842 N N . PRO A 1 117 ? 1.454 -5.207 -10.949 1.00 82.38 117 PRO A N 1
ATOM 843 C CA . PRO A 1 117 ? 2.325 -5.829 -11.928 1.00 82.38 117 PRO A CA 1
ATOM 844 C C . PRO A 1 117 ? 3.556 -4.953 -12.151 1.00 82.38 117 PRO A C 1
ATOM 846 O O . PRO A 1 117 ? 3.457 -3.735 -12.292 1.00 82.38 117 PRO A O 1
ATOM 849 N N . ARG A 1 118 ? 4.722 -5.590 -12.244 1.00 85.00 118 ARG A N 1
ATOM 850 C CA . ARG A 1 118 ? 5.981 -4.897 -12.517 1.00 85.00 118 ARG A CA 1
ATOM 851 C C . ARG A 1 118 ? 6.085 -4.538 -13.989 1.00 85.00 118 ARG A C 1
ATOM 853 O O . ARG A 1 118 ? 6.387 -5.388 -14.826 1.00 85.00 118 ARG A O 1
ATOM 860 N N . THR A 1 119 ? 5.827 -3.280 -14.307 1.00 84.50 119 THR A N 1
ATOM 861 C CA . THR A 1 119 ? 5.771 -2.772 -15.686 1.00 84.50 119 THR A CA 1
ATOM 862 C C . THR A 1 119 ? 6.810 -1.688 -15.971 1.00 84.50 119 THR A C 1
ATOM 864 O O . THR A 1 119 ? 7.128 -1.413 -17.130 1.00 84.50 119 THR A O 1
ATOM 867 N N . LEU A 1 120 ? 7.386 -1.091 -14.928 1.00 84.31 120 LEU A N 1
ATOM 868 C CA . LEU A 1 120 ? 8.340 0.012 -14.997 1.00 84.31 120 LEU A CA 1
ATOM 869 C C . LEU A 1 120 ? 9.793 -0.446 -14.807 1.00 84.31 120 LEU A C 1
ATOM 871 O O . LEU A 1 120 ? 10.703 0.187 -15.353 1.00 84.31 120 LEU A O 1
ATOM 875 N N . SER A 1 121 ? 10.039 -1.524 -14.051 1.00 87.69 121 SER A N 1
ATOM 876 C CA . SER A 1 121 ? 11.388 -2.047 -13.809 1.00 87.69 121 SER A CA 1
ATOM 877 C C . SER A 1 121 ? 11.451 -3.553 -13.571 1.00 87.69 121 SER A C 1
ATOM 879 O O . SER A 1 121 ? 10.809 -4.104 -12.680 1.00 87.69 121 SER A O 1
ATOM 881 N N . ARG A 1 122 ? 12.405 -4.199 -14.254 1.00 87.38 122 ARG A N 1
ATOM 882 C CA . ARG A 1 122 ? 12.810 -5.589 -13.986 1.00 87.38 122 ARG A CA 1
ATOM 883 C C . ARG A 1 122 ? 13.674 -5.768 -12.731 1.00 87.38 122 ARG A C 1
ATOM 885 O O . ARG A 1 122 ? 13.911 -6.903 -12.338 1.00 87.38 122 ARG A O 1
ATOM 892 N N . CYS A 1 123 ? 14.122 -4.692 -12.071 1.00 87.00 123 CYS A N 1
ATOM 893 C CA . CYS A 1 123 ? 14.982 -4.787 -10.880 1.00 87.00 123 CYS A CA 1
ATOM 894 C C . CYS A 1 123 ? 14.331 -4.347 -9.566 1.00 87.00 123 CYS A C 1
ATOM 896 O O . CYS A 1 123 ? 14.572 -4.990 -8.554 1.00 87.00 123 CYS A O 1
ATOM 898 N N . ALA A 1 124 ? 13.547 -3.267 -9.564 1.00 87.25 124 ALA A N 1
ATOM 899 C CA . ALA A 1 124 ? 12.781 -2.833 -8.394 1.00 87.25 124 ALA A CA 1
ATOM 900 C C . ALA A 1 124 ? 11.747 -1.788 -8.813 1.00 87.25 124 ALA A C 1
ATOM 902 O O . ALA A 1 124 ? 12.104 -0.801 -9.459 1.00 87.25 124 ALA A O 1
ATOM 903 N N . GLU A 1 125 ? 10.490 -1.988 -8.445 1.00 84.62 125 GLU A N 1
ATOM 904 C CA . GLU A 1 125 ? 9.372 -1.095 -8.773 1.00 84.62 125 GLU A CA 1
ATOM 905 C C . GLU A 1 125 ? 8.747 -0.448 -7.531 1.00 84.62 125 GLU A C 1
ATOM 907 O O . GLU A 1 125 ? 7.703 0.187 -7.619 1.00 84.62 125 GLU A O 1
ATOM 912 N N . GLY A 1 126 ? 9.369 -0.641 -6.367 1.00 76.50 126 GLY A N 1
ATOM 913 C CA . GLY A 1 126 ? 8.555 -0.902 -5.199 1.00 76.50 126 GLY A CA 1
ATOM 914 C C . GLY A 1 126 ? 8.301 0.182 -4.170 1.00 76.50 126 GLY A C 1
ATOM 915 O O . GLY A 1 126 ? 7.399 -0.077 -3.396 1.00 76.50 126 GLY A O 1
ATOM 916 N N . THR A 1 127 ? 9.011 1.314 -4.058 1.00 90.94 127 THR A N 1
ATOM 917 C CA . THR A 1 127 ? 8.833 2.184 -2.866 1.00 90.94 127 THR A CA 1
ATOM 918 C C . THR A 1 127 ? 7.551 3.000 -2.978 1.00 90.94 127 THR A C 1
ATOM 920 O O . THR A 1 127 ? 7.592 4.004 -3.695 1.00 90.94 127 THR A O 1
ATOM 923 N N . PRO A 1 128 ? 6.439 2.653 -2.308 1.00 92.81 128 PRO A N 1
ATOM 924 C CA . PRO A 1 128 ? 5.204 3.389 -2.477 1.00 92.81 128 PRO A CA 1
ATOM 925 C C . PRO A 1 128 ? 5.096 4.506 -1.441 1.00 92.81 128 PRO A C 1
ATOM 927 O O . PRO A 1 128 ? 5.708 4.475 -0.374 1.00 92.81 128 PRO A O 1
ATOM 930 N N . ASP A 1 129 ? 4.253 5.470 -1.755 1.00 94.69 129 ASP A N 1
ATOM 931 C CA . ASP A 1 129 ? 3.645 6.371 -0.792 1.00 94.69 129 ASP A CA 1
ATOM 932 C C . ASP A 1 129 ? 2.203 6.636 -1.242 1.00 94.69 129 ASP A C 1
ATOM 934 O O . ASP A 1 129 ? 1.901 6.557 -2.438 1.00 94.69 129 ASP A O 1
ATOM 938 N N . ILE A 1 130 ? 1.304 6.902 -0.298 1.00 93.94 130 ILE A N 1
ATOM 939 C CA . ILE A 1 130 ? -0.121 7.094 -0.590 1.00 93.94 130 ILE A CA 1
ATOM 940 C C . ILE A 1 130 ? -0.424 8.582 -0.487 1.00 93.94 130 ILE A C 1
ATOM 942 O O . ILE A 1 130 ? -0.281 9.180 0.577 1.00 93.94 130 ILE A O 1
ATOM 946 N N . THR A 1 131 ? -0.836 9.191 -1.598 1.00 93.75 131 THR A N 1
ATOM 947 C CA . THR A 1 131 ? -1.122 10.630 -1.634 1.00 93.75 131 THR A CA 1
ATOM 948 C C . THR A 1 131 ? -2.563 10.946 -1.273 1.00 93.75 131 THR A C 1
ATOM 950 O O . THR A 1 131 ? -2.817 12.000 -0.691 1.00 93.75 131 THR A O 1
ATOM 953 N N . SER A 1 132 ? -3.502 10.060 -1.607 1.00 91.75 132 SER A N 1
ATOM 954 C CA . SER A 1 132 ? -4.910 10.200 -1.240 1.00 91.75 132 SER A CA 1
ATOM 955 C C . SER A 1 132 ? -5.644 8.854 -1.297 1.00 91.75 132 SER A C 1
ATOM 957 O O . SER A 1 132 ? -5.244 7.939 -2.023 1.00 91.75 132 SER A O 1
ATOM 959 N N . VAL A 1 133 ? -6.712 8.747 -0.506 1.00 91.69 133 VAL A N 1
ATOM 960 C CA . VAL A 1 133 ? -7.730 7.694 -0.584 1.00 91.69 133 VAL A CA 1
ATOM 961 C C . VAL A 1 133 ? -9.078 8.397 -0.518 1.00 91.69 133 VAL A C 1
ATOM 963 O O . VAL A 1 133 ? -9.291 9.192 0.399 1.00 91.69 133 VAL A O 1
ATOM 966 N N . HIS A 1 134 ? -9.936 8.171 -1.507 1.00 85.88 134 HIS A N 1
ATOM 967 C CA . HIS A 1 134 ? -11.293 8.713 -1.523 1.00 85.88 134 HIS A CA 1
ATOM 968 C C . HIS A 1 134 ? -12.182 7.891 -2.457 1.00 85.88 134 HIS A C 1
ATOM 970 O O . HIS A 1 134 ? -11.719 7.449 -3.510 1.00 85.88 134 HIS A O 1
ATOM 976 N N . ASP A 1 135 ? -13.453 7.697 -2.101 1.00 84.75 135 ASP A N 1
ATOM 977 C CA . ASP A 1 135 ? -14.452 7.025 -2.951 1.00 84.75 135 ASP A CA 1
ATOM 978 C C . ASP A 1 135 ? -13.966 5.678 -3.547 1.00 84.75 135 ASP A C 1
ATOM 980 O O . ASP A 1 135 ? -14.175 5.388 -4.727 1.00 84.75 135 ASP A O 1
ATOM 984 N N . GLY A 1 136 ? -13.245 4.865 -2.762 1.00 78.81 136 GLY A N 1
ATOM 985 C CA . GLY A 1 136 ? -12.689 3.578 -3.220 1.00 78.81 136 GLY A CA 1
ATOM 986 C C . GLY A 1 136 ? -11.513 3.682 -4.206 1.00 78.81 136 GLY A C 1
ATOM 987 O O . GLY A 1 136 ? -11.066 2.670 -4.752 1.00 78.81 136 GLY A O 1
ATOM 988 N N . THR A 1 137 ? -10.994 4.890 -4.426 1.00 86.56 137 THR A N 1
ATOM 989 C CA . THR A 1 137 ? -9.817 5.172 -5.252 1.00 86.56 137 THR A CA 1
ATOM 990 C C . THR A 1 137 ? -8.601 5.437 -4.372 1.00 86.56 137 THR A C 1
ATOM 992 O O . THR A 1 137 ? -8.651 6.246 -3.448 1.00 86.56 137 THR A O 1
ATOM 995 N N . VAL A 1 138 ? -7.482 4.781 -4.683 1.00 90.25 138 VAL A N 1
ATOM 996 C CA . VAL A 1 138 ? -6.187 4.986 -4.022 1.00 90.25 138 VAL A CA 1
ATOM 997 C C . VAL A 1 138 ? -5.220 5.628 -5.007 1.00 90.25 138 VAL A C 1
ATOM 999 O O . VAL A 1 138 ? -4.875 5.027 -6.028 1.00 90.25 138 VAL A O 1
ATOM 1002 N N . GLU A 1 139 ? -4.732 6.823 -4.688 1.00 92.50 139 GLU A N 1
ATOM 1003 C CA . GLU A 1 139 ? -3.657 7.466 -5.439 1.00 92.50 139 GLU A CA 1
ATOM 1004 C C . GLU A 1 139 ? -2.301 7.164 -4.801 1.00 92.50 139 GLU A C 1
ATOM 1006 O O . GLU A 1 139 ? -2.056 7.435 -3.621 1.00 92.50 139 GLU A O 1
ATOM 1011 N N . LEU A 1 140 ? -1.391 6.630 -5.613 1.00 91.56 140 LEU A N 1
ATOM 1012 C CA . LEU A 1 140 ? -0.035 6.296 -5.212 1.00 91.56 140 LEU A CA 1
ATOM 1013 C C . LEU A 1 140 ? 0.976 7.205 -5.901 1.00 91.56 140 LEU A C 1
ATOM 1015 O O . LEU A 1 140 ? 0.921 7.448 -7.112 1.00 91.56 140 LEU A O 1
ATOM 1019 N N . THR A 1 141 ? 1.982 7.605 -5.137 1.00 93.00 141 THR A N 1
ATOM 1020 C CA . THR A 1 141 ? 3.278 8.032 -5.659 1.00 93.00 141 THR A CA 1
ATOM 1021 C C . THR A 1 141 ? 4.333 7.017 -5.231 1.00 93.00 141 THR A C 1
ATOM 1023 O O . THR A 1 141 ? 4.050 6.051 -4.525 1.00 93.00 141 THR A O 1
ATOM 1026 N N . GLY A 1 142 ? 5.567 7.194 -5.680 1.00 90.69 142 GLY A N 1
ATOM 1027 C CA . GLY A 1 142 ? 6.644 6.336 -5.226 1.00 90.69 142 GLY A CA 1
ATOM 1028 C C . GLY A 1 142 ? 7.870 6.393 -6.103 1.00 90.69 142 GLY A C 1
ATOM 1029 O O . GLY A 1 142 ? 7.964 7.192 -7.036 1.00 90.69 142 GLY A O 1
ATOM 1030 N N . HIS A 1 143 ? 8.793 5.481 -5.838 1.00 89.94 143 HIS A N 1
ATOM 1031 C CA . HIS A 1 143 ? 10.012 5.341 -6.610 1.00 89.94 143 HIS A CA 1
ATOM 1032 C C . HIS A 1 143 ? 10.153 3.947 -7.211 1.00 89.94 143 HIS A C 1
ATOM 1034 O O . HIS A 1 143 ? 9.981 2.938 -6.534 1.00 89.94 143 HIS A O 1
ATOM 1040 N N . TYR A 1 144 ? 10.589 3.909 -8.467 1.00 91.62 144 TYR A N 1
ATOM 1041 C CA . TYR A 1 144 ? 11.052 2.697 -9.137 1.00 91.62 144 TYR A CA 1
ATOM 1042 C C . TYR A 1 144 ? 12.490 2.873 -9.627 1.00 91.62 144 TYR A C 1
ATOM 1044 O O . TYR A 1 144 ? 12.987 3.991 -9.800 1.00 91.62 144 TYR A O 1
ATOM 1052 N N . ARG A 1 145 ? 13.169 1.752 -9.869 1.00 90.81 145 ARG A N 1
ATOM 1053 C CA . ARG A 1 145 ? 14.549 1.704 -10.351 1.00 90.81 145 ARG A CA 1
ATOM 1054 C C . ARG A 1 145 ? 14.570 1.517 -11.867 1.00 90.81 145 ARG A C 1
ATOM 1056 O O . ARG A 1 145 ? 14.707 0.395 -12.360 1.00 90.81 145 ARG A O 1
ATOM 1063 N N . ALA A 1 146 ? 14.395 2.610 -12.603 1.00 87.62 146 ALA A N 1
ATOM 1064 C CA . ALA A 1 146 ? 14.519 2.641 -14.057 1.00 87.62 146 ALA A CA 1
ATOM 1065 C C . ALA A 1 146 ? 15.878 2.081 -14.487 1.00 87.62 146 ALA A C 1
ATOM 1067 O O . ALA A 1 146 ? 16.889 2.358 -13.845 1.00 87.62 146 ALA A O 1
ATOM 1068 N N . GLU A 1 147 ? 15.873 1.251 -15.533 1.00 87.62 147 GLU A N 1
ATOM 1069 C CA . GLU A 1 147 ? 17.086 0.659 -16.128 1.00 87.62 147 GLU A CA 1
ATOM 1070 C C . GLU A 1 147 ? 18.004 -0.080 -15.137 1.00 87.62 147 GLU A C 1
ATOM 1072 O O . GLU A 1 147 ? 19.115 -0.463 -15.480 1.00 87.62 147 GLU A O 1
ATOM 1077 N N . CYS A 1 148 ? 17.494 -0.408 -13.944 1.00 89.00 148 CYS A N 1
ATOM 1078 C CA . CYS A 1 148 ? 18.234 -1.057 -12.866 1.00 89.00 148 CYS A CA 1
ATOM 1079 C C . CYS A 1 148 ? 19.369 -0.228 -12.247 1.00 89.00 148 CYS A C 1
ATOM 1081 O O . CYS A 1 148 ? 20.184 -0.780 -11.511 1.00 89.00 148 CYS A O 1
ATOM 1083 N N . ASP A 1 149 ? 19.407 1.086 -12.434 1.00 90.06 149 ASP A N 1
ATOM 1084 C CA . ASP A 1 149 ? 20.458 1.943 -11.865 1.00 90.06 149 ASP A CA 1
ATOM 1085 C C . ASP A 1 149 ? 19.967 3.331 -11.434 1.00 90.06 149 ASP A C 1
ATOM 1087 O O . ASP A 1 149 ? 20.622 3.986 -10.625 1.00 90.06 149 ASP A O 1
ATOM 1091 N N . MET A 1 150 ? 18.779 3.742 -11.876 1.00 89.25 150 MET A N 1
ATOM 1092 C CA . MET A 1 150 ? 18.297 5.102 -11.692 1.00 89.25 150 MET A CA 1
ATOM 1093 C C . MET A 1 150 ? 16.954 5.148 -10.970 1.00 89.25 150 MET A C 1
ATOM 1095 O O . MET A 1 150 ? 15.970 4.546 -11.394 1.00 89.25 150 MET A O 1
ATOM 1099 N N . HIS A 1 151 ? 16.880 5.937 -9.900 1.00 89.44 151 HIS A N 1
ATOM 1100 C CA . HIS A 1 151 ? 15.627 6.177 -9.190 1.00 89.44 151 HIS A CA 1
ATOM 1101 C C . HIS A 1 151 ? 14.760 7.179 -9.960 1.00 89.44 151 HIS A C 1
ATOM 1103 O O . HIS A 1 151 ? 15.178 8.304 -10.244 1.00 89.44 151 HIS A O 1
ATOM 1109 N N . ARG A 1 152 ? 13.532 6.781 -10.289 1.00 91.50 152 ARG A N 1
ATOM 1110 C CA . ARG A 1 152 ? 12.527 7.615 -10.959 1.00 91.50 152 ARG A CA 1
ATOM 1111 C C . ARG A 1 152 ? 11.221 7.591 -10.178 1.00 91.50 152 ARG A C 1
ATOM 1113 O O . ARG A 1 152 ? 10.963 6.650 -9.439 1.00 91.50 152 ARG A O 1
ATOM 1120 N N . GLN A 1 153 ? 10.421 8.639 -10.351 1.00 91.06 153 GLN A N 1
ATOM 1121 C CA . GLN A 1 153 ? 9.113 8.774 -9.714 1.00 91.06 153 GLN A CA 1
ATOM 1122 C C . GLN A 1 153 ? 8.045 8.020 -10.511 1.00 91.06 153 GLN A C 1
ATOM 1124 O O . GLN A 1 153 ? 7.993 8.143 -11.742 1.00 91.06 153 GLN A O 1
ATOM 1129 N N . LEU A 1 154 ? 7.176 7.293 -9.819 1.00 88.81 154 LEU A N 1
ATOM 1130 C CA . LEU A 1 154 ? 5.950 6.718 -10.374 1.00 88.81 154 LEU A CA 1
ATOM 1131 C C . LEU A 1 154 ? 4.726 7.453 -9.834 1.00 88.81 154 LEU A C 1
ATOM 1133 O O . LEU A 1 154 ? 4.773 8.048 -8.758 1.00 88.81 154 LEU A O 1
ATOM 1137 N N . ARG A 1 155 ? 3.637 7.398 -10.599 1.00 90.25 155 ARG A N 1
ATOM 1138 C CA . ARG A 1 155 ? 2.290 7.708 -10.121 1.00 90.25 155 ARG A CA 1
ATOM 1139 C C . ARG A 1 155 ? 1.345 6.618 -10.601 1.00 90.25 155 ARG A C 1
ATOM 1141 O O . ARG A 1 155 ? 1.480 6.143 -11.731 1.00 90.25 155 ARG A O 1
ATOM 1148 N N . ALA A 1 156 ? 0.409 6.230 -9.752 1.00 85.69 156 ALA A N 1
ATOM 1149 C CA . ALA A 1 156 ? -0.602 5.242 -10.084 1.00 85.69 156 ALA A CA 1
ATOM 1150 C C . ALA A 1 156 ? -1.922 5.585 -9.397 1.00 85.69 156 ALA A C 1
ATOM 1152 O O . ALA A 1 156 ? -1.942 6.277 -8.383 1.00 85.69 156 ALA A O 1
ATOM 1153 N N . MET A 1 157 ? -3.006 5.078 -9.966 1.00 88.50 157 MET A N 1
ATOM 1154 C CA . MET A 1 157 ? -4.337 5.138 -9.387 1.00 88.50 157 MET A CA 1
ATOM 1155 C C . MET A 1 157 ? -4.890 3.715 -9.378 1.00 88.50 157 MET A C 1
ATOM 1157 O O . MET A 1 157 ? -4.752 2.995 -10.370 1.00 88.50 157 MET A O 1
ATOM 1161 N N . LEU A 1 158 ? -5.444 3.290 -8.248 1.00 84.62 158 LEU A N 1
ATOM 1162 C CA . LEU A 1 158 ? -6.110 2.001 -8.105 1.00 84.62 158 LEU A CA 1
ATOM 1163 C C . LEU A 1 158 ? -7.580 2.268 -7.801 1.00 84.62 158 LEU A C 1
ATOM 1165 O O . LEU A 1 158 ? -7.876 2.879 -6.779 1.00 84.62 158 LEU A O 1
ATOM 1169 N N . GLY A 1 159 ? -8.474 1.806 -8.670 1.00 77.88 159 GLY A N 1
ATOM 1170 C CA . GLY A 1 159 ? -9.912 1.781 -8.412 1.00 77.88 159 GLY A CA 1
ATOM 1171 C C . GLY A 1 159 ? -10.332 0.393 -7.936 1.00 77.88 159 GLY A C 1
ATOM 1172 O O . GLY A 1 159 ? -9.908 -0.613 -8.511 1.00 77.88 159 GLY A O 1
ATOM 1173 N N . ASP A 1 160 ? -11.128 0.320 -6.869 1.00 70.00 160 ASP A N 1
ATOM 1174 C CA . ASP A 1 160 ? -11.696 -0.934 -6.345 1.00 70.00 160 ASP A CA 1
ATOM 1175 C C . ASP A 1 160 ? -10.646 -2.015 -6.012 1.00 70.00 160 ASP A C 1
ATOM 1177 O O . ASP A 1 160 ? -10.902 -3.215 -6.120 1.00 70.00 160 ASP A O 1
ATOM 1181 N N . PHE A 1 161 ? -9.421 -1.607 -5.648 1.00 64.94 161 PHE A N 1
ATOM 1182 C CA . PHE A 1 161 ? -8.264 -2.503 -5.459 1.00 64.94 161 PHE A CA 1
ATOM 1183 C C . PHE A 1 161 ? -7.962 -3.404 -6.669 1.00 64.94 161 PHE A C 1
ATOM 1185 O O . PHE A 1 161 ? -7.266 -4.415 -6.563 1.00 64.94 161 PHE A O 1
ATOM 1192 N N . THR A 1 162 ? -8.421 -2.993 -7.843 1.00 56.53 162 THR A N 1
ATOM 1193 C CA . THR A 1 162 ? -7.964 -3.482 -9.136 1.00 56.53 162 THR A CA 1
ATOM 1194 C C . THR A 1 162 ? -7.020 -2.438 -9.732 1.00 56.53 162 THR A C 1
ATOM 1196 O O . THR A 1 162 ? -7.225 -1.231 -9.599 1.00 56.53 162 THR A O 1
ATOM 1199 N N . THR A 1 163 ? -5.893 -2.870 -10.302 1.00 50.62 163 THR A N 1
ATOM 1200 C CA . THR A 1 163 ? -4.921 -1.931 -10.881 1.00 50.62 163 THR A CA 1
ATOM 1201 C C . THR A 1 163 ? -5.322 -1.591 -12.311 1.00 50.62 163 THR A C 1
ATOM 1203 O O . THR A 1 163 ? -5.324 -2.477 -13.162 1.00 50.62 163 THR A O 1
ATOM 1206 N N . ASP A 1 164 ? -5.516 -0.307 -12.614 1.00 45.03 164 ASP A N 1
ATOM 1207 C CA . ASP A 1 164 ? -5.667 0.177 -13.999 1.00 45.03 164 ASP A CA 1
ATOM 1208 C C . ASP A 1 164 ? -4.313 0.392 -14.725 1.00 45.03 164 ASP A C 1
ATOM 1210 O O . ASP A 1 164 ? -4.286 0.810 -15.879 1.00 45.03 164 ASP A O 1
ATOM 1214 N N . ALA A 1 165 ? -3.200 -0.003 -14.083 1.00 51.16 165 ALA A N 1
ATOM 1215 C CA . ALA A 1 165 ? -1.779 0.136 -14.455 1.00 51.16 165 ALA A CA 1
ATOM 1216 C C . ALA A 1 165 ? -1.050 1.366 -13.867 1.00 51.16 165 ALA A C 1
ATOM 1218 O O . ALA A 1 165 ? -1.591 2.460 -13.733 1.00 51.16 165 ALA A O 1
ATOM 1219 N N . ALA A 1 166 ? 0.222 1.168 -13.496 1.00 50.84 166 ALA A N 1
ATOM 1220 C CA . ALA A 1 166 ? 1.116 2.222 -13.013 1.00 50.84 166 ALA A CA 1
ATOM 1221 C C . ALA A 1 166 ? 1.803 2.943 -14.185 1.00 50.84 166 ALA A C 1
ATOM 1223 O O . ALA A 1 166 ? 2.179 2.318 -15.180 1.00 50.84 166 ALA A O 1
ATOM 1224 N N . HIS A 1 167 ? 2.025 4.257 -14.066 1.00 49.41 167 HIS A N 1
ATOM 1225 C CA . HIS A 1 167 ? 2.606 5.060 -15.144 1.00 49.41 167 HIS A CA 1
ATOM 1226 C C . HIS A 1 167 ? 3.818 5.888 -14.693 1.00 49.41 167 HIS A C 1
ATOM 1228 O O . HIS A 1 167 ? 3.985 6.269 -13.531 1.00 49.41 167 HIS A O 1
ATOM 1234 N N . ARG A 1 168 ? 4.698 6.193 -15.657 1.00 43.19 168 ARG A N 1
ATOM 1235 C CA . ARG A 1 168 ? 5.846 7.086 -15.450 1.00 43.19 168 ARG A CA 1
ATOM 1236 C C . ARG A 1 168 ? 5.354 8.515 -15.220 1.00 43.19 168 ARG A C 1
ATOM 1238 O O . ARG A 1 168 ? 4.549 9.025 -15.993 1.00 43.19 168 ARG A O 1
ATOM 1245 N N . SER A 1 169 ? 5.914 9.198 -14.228 1.00 39.72 169 SER A N 1
ATOM 1246 C CA . SER A 1 169 ? 5.695 10.635 -14.048 1.00 39.72 169 SER A CA 1
ATOM 1247 C C . SER A 1 169 ? 6.546 11.446 -15.043 1.00 39.72 169 SER A C 1
ATOM 1249 O O . SER A 1 169 ? 7.776 11.442 -14.962 1.00 39.72 169 SER A O 1
ATOM 1251 N N . GLY A 1 170 ? 5.895 12.136 -15.992 1.00 28.88 170 GLY A N 1
ATOM 1252 C CA . GLY A 1 170 ? 6.514 13.056 -16.957 1.00 28.88 170 GLY A CA 1
ATOM 1253 C C . GLY A 1 170 ? 5.508 14.056 -17.554 1.00 28.88 170 GLY A C 1
ATOM 1254 O O . GLY A 1 170 ? 4.642 13.664 -18.319 1.00 28.88 170 GLY A O 1
ATOM 1255 N N . ARG A 1 171 ? 5.647 15.334 -17.156 1.00 27.69 171 ARG A N 1
ATOM 1256 C CA . ARG A 1 171 ? 4.941 16.578 -17.558 1.00 27.69 171 ARG A CA 1
ATOM 1257 C C . ARG A 1 171 ? 3.442 16.451 -17.901 1.00 27.69 171 ARG A C 1
ATOM 1259 O O . ARG A 1 171 ? 3.063 16.122 -19.018 1.00 27.69 171 ARG A O 1
ATOM 1266 N N . ALA A 1 172 ? 2.595 16.857 -16.952 1.00 34.94 172 ALA A N 1
ATOM 1267 C CA . ALA A 1 172 ? 1.179 17.127 -17.188 1.00 34.94 172 ALA A CA 1
ATOM 1268 C C . ALA A 1 172 ? 0.991 18.090 -18.372 1.00 34.94 172 ALA A C 1
ATOM 1270 O O . ALA A 1 172 ? 1.469 19.224 -18.330 1.00 34.94 172 ALA A O 1
ATOM 1271 N N . SER A 1 173 ? 0.306 17.634 -19.419 1.00 30.52 173 SER A N 1
ATOM 1272 C CA . SER A 1 173 ? -0.377 18.455 -20.428 1.00 30.52 173 SER A CA 1
ATOM 1273 C C . SER A 1 173 ? -1.320 17.547 -21.225 1.00 30.52 173 SER A C 1
ATOM 1275 O O . SER A 1 173 ? -0.996 17.104 -22.321 1.00 30.52 173 SER A O 1
ATOM 1277 N N . GLY A 1 174 ? -2.475 17.227 -20.647 1.00 26.59 174 GLY A N 1
ATOM 1278 C CA . GLY A 1 174 ? -3.569 16.523 -21.316 1.00 26.59 174 GLY A CA 1
ATOM 1279 C C . GLY A 1 174 ? -4.749 16.387 -20.351 1.00 26.59 174 GLY A C 1
ATOM 1280 O O . GLY A 1 174 ? -4.501 16.101 -19.179 1.00 26.59 174 GLY A O 1
ATOM 1281 N N . PRO A 1 175 ? -5.995 16.673 -20.771 1.00 28.91 175 PRO A N 1
ATOM 1282 C CA . PRO A 1 175 ? -7.134 16.706 -19.863 1.00 28.91 175 PRO A CA 1
ATOM 1283 C C . PRO A 1 175 ? -7.369 15.326 -19.244 1.00 28.91 175 PRO A C 1
ATOM 1285 O O . PRO A 1 175 ? -7.329 14.306 -19.932 1.00 28.91 175 PRO A O 1
ATOM 1288 N N . ALA A 1 176 ? -7.609 15.328 -17.932 1.00 37.12 176 ALA A N 1
ATOM 1289 C CA . ALA A 1 176 ? -8.085 14.181 -17.181 1.00 37.12 176 ALA A CA 1
ATOM 1290 C C . ALA A 1 176 ? -9.352 13.635 -17.848 1.00 37.12 176 ALA A C 1
ATOM 1292 O O . ALA A 1 176 ? -10.319 14.369 -18.050 1.00 37.12 176 ALA A O 1
ATOM 1293 N N . GLY A 1 177 ? -9.321 12.358 -18.218 1.00 29.95 177 GLY A N 1
ATOM 1294 C CA . GLY A 1 177 ? -10.466 11.686 -18.815 1.00 29.95 177 GLY A CA 1
ATOM 1295 C C . GLY A 1 177 ? -10.086 10.835 -20.011 1.00 29.95 177 GLY A C 1
ATOM 1296 O O . GLY A 1 177 ? -10.441 11.170 -21.137 1.00 29.95 177 GLY A O 1
ATOM 1297 N N . GLN A 1 178 ? -9.396 9.720 -19.761 1.00 27.86 178 GLN A N 1
ATOM 1298 C CA . GLN A 1 178 ? -9.654 8.473 -20.482 1.00 27.86 178 GLN A CA 1
ATOM 1299 C C . GLN A 1 178 ? -8.945 7.296 -19.790 1.00 27.86 178 GLN A C 1
ATOM 1301 O O . GLN A 1 178 ? -7.716 7.302 -19.721 1.00 27.86 178 GLN A O 1
ATOM 1306 N N . PRO A 1 179 ? -9.678 6.275 -19.306 1.00 31.31 179 PRO A N 1
ATOM 1307 C CA . PRO A 1 179 ? -9.072 4.989 -18.989 1.00 31.31 179 PRO A CA 1
ATOM 1308 C C . PRO A 1 179 ? -8.610 4.337 -20.297 1.00 31.31 179 PRO A C 1
ATOM 1310 O O . PRO A 1 179 ? -9.387 4.184 -21.246 1.00 31.31 179 PRO A O 1
ATOM 1313 N N . PHE A 1 180 ? -7.333 3.969 -20.371 1.00 32.34 180 PHE A N 1
ATOM 1314 C CA . PHE A 1 180 ? -6.819 3.210 -21.503 1.00 32.34 180 PHE A CA 1
ATOM 1315 C C . PHE A 1 180 ? -7.288 1.759 -21.353 1.00 32.34 180 PHE A C 1
ATOM 1317 O O . PHE A 1 180 ? -6.877 1.051 -20.440 1.00 32.34 180 PHE A O 1
ATOM 1324 N N . ARG A 1 181 ? -8.192 1.315 -22.232 1.00 27.81 181 ARG A N 1
ATOM 1325 C CA . ARG A 1 181 ? -8.683 -0.069 -22.239 1.00 27.81 181 ARG A CA 1
ATOM 1326 C C . ARG A 1 181 ? -7.546 -1.030 -22.581 1.00 27.81 181 ARG A C 1
ATOM 1328 O O . ARG A 1 181 ? -6.933 -0.904 -23.641 1.00 27.81 181 ARG A O 1
ATOM 1335 N N . ALA A 1 182 ? -7.340 -2.043 -21.741 1.00 28.02 182 ALA A N 1
ATOM 1336 C CA . ALA A 1 182 ? -6.621 -3.243 -22.143 1.00 28.02 182 ALA A CA 1
ATOM 1337 C C . ALA A 1 182 ? -7.308 -3.836 -23.386 1.00 28.02 182 ALA A C 1
ATOM 1339 O O . ALA A 1 182 ? -8.521 -4.063 -23.397 1.00 28.02 182 ALA A O 1
ATOM 1340 N N . ALA A 1 183 ? -6.541 -4.041 -24.456 1.00 26.72 183 ALA A N 1
ATOM 1341 C CA . ALA A 1 183 ? -7.030 -4.691 -25.659 1.00 26.72 183 ALA A CA 1
ATOM 1342 C C . ALA A 1 183 ? -7.514 -6.106 -25.306 1.00 26.72 183 ALA A C 1
ATOM 1344 O O . ALA A 1 183 ? -6.738 -6.952 -24.862 1.00 26.72 183 ALA A O 1
ATOM 1345 N N . GLY A 1 184 ? -8.811 -6.351 -25.496 1.00 23.84 184 GLY A N 1
ATOM 1346 C CA . GLY A 1 184 ? -9.403 -7.672 -25.357 1.00 23.84 184 GLY A CA 1
ATOM 1347 C C . GLY A 1 184 ? -8.843 -8.626 -26.409 1.00 23.84 184 GLY A C 1
ATOM 1348 O O . GLY A 1 184 ? -9.056 -8.437 -27.604 1.00 23.84 184 GLY A O 1
ATOM 1349 N N . GLY A 1 185 ? -8.160 -9.675 -25.957 1.00 26.36 185 GLY A N 1
ATOM 1350 C CA . GLY A 1 185 ? -7.868 -10.865 -26.750 1.00 26.36 185 GLY A CA 1
ATOM 1351 C C . GLY A 1 185 ? -8.949 -11.916 -26.526 1.00 26.36 185 GLY A C 1
ATOM 1352 O O . GLY A 1 185 ? -8.746 -12.862 -25.773 1.00 26.36 185 GLY A O 1
ATOM 1353 N N . GLY A 1 186 ? -10.115 -11.730 -27.147 1.00 26.55 186 GLY A N 1
ATOM 1354 C CA . GLY A 1 186 ? -11.128 -12.776 -27.250 1.00 26.55 186 GLY A CA 1
ATOM 1355 C C . GLY A 1 186 ? -10.644 -13.884 -28.185 1.00 26.55 186 GLY A C 1
ATOM 1356 O O . GLY A 1 186 ? 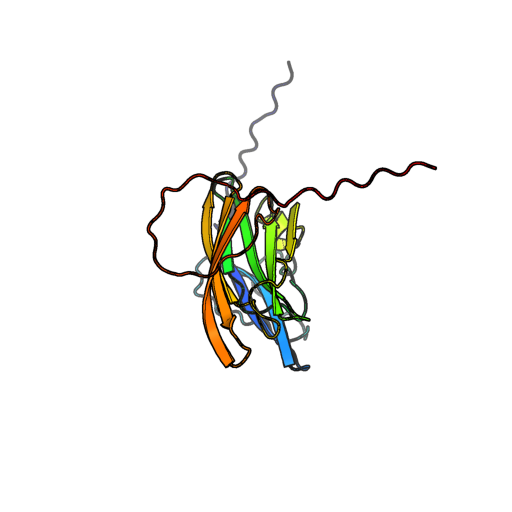-10.364 -13.632 -29.353 1.00 26.55 186 GLY A O 1
ATOM 1357 N N . GLY A 1 187 ? -10.563 -15.110 -27.675 1.00 26.08 187 GLY A N 1
ATOM 1358 C CA . GLY A 1 187 ? -10.316 -16.315 -28.461 1.00 26.08 187 GLY A CA 1
ATOM 1359 C C . GLY A 1 187 ? -11.214 -17.433 -27.957 1.00 26.08 187 GLY A C 1
ATOM 1360 O O . GLY A 1 187 ? -10.887 -18.115 -26.990 1.00 26.08 187 GLY A O 1
ATOM 1361 N N . ALA A 1 188 ? -12.383 -17.559 -28.581 1.00 32.16 188 ALA A N 1
ATOM 1362 C CA . ALA A 1 188 ? -13.378 -18.578 -28.296 1.00 32.16 188 ALA A CA 1
ATOM 1363 C C . ALA A 1 188 ? -12.799 -19.997 -28.435 1.00 32.16 188 ALA A C 1
ATOM 1365 O O . ALA A 1 188 ? -12.091 -20.308 -29.391 1.00 32.16 188 ALA A O 1
ATOM 1366 N N . ARG A 1 189 ? -13.171 -20.876 -27.497 1.00 34.47 189 ARG A N 1
ATOM 1367 C CA . ARG A 1 189 ? -13.137 -22.327 -27.702 1.00 34.47 189 ARG A CA 1
ATOM 1368 C C . ARG A 1 189 ? -14.185 -22.689 -28.753 1.00 34.47 189 ARG A C 1
ATOM 1370 O O . ARG A 1 189 ? -15.351 -22.343 -28.588 1.00 34.47 189 ARG A O 1
ATOM 1377 N N . GLY A 1 190 ? -13.768 -23.414 -29.783 1.00 32.69 190 GLY A N 1
ATOM 1378 C CA . GLY A 1 190 ? -14.666 -23.995 -30.771 1.00 32.69 190 GLY A CA 1
ATOM 1379 C C . GLY A 1 190 ? -13.914 -24.806 -31.815 1.00 32.69 190 GLY A C 1
ATOM 1380 O O . GLY A 1 190 ? -13.573 -24.259 -32.857 1.00 32.69 190 GLY A O 1
ATOM 1381 N N . VAL A 1 191 ? -13.649 -26.077 -31.501 1.00 39.69 191 VAL A N 1
ATOM 1382 C CA . VAL A 1 191 ? -13.920 -27.275 -32.324 1.00 39.69 191 VAL A CA 1
ATOM 1383 C C . VAL A 1 191 ? -13.821 -28.509 -31.439 1.00 39.69 191 VAL A C 1
ATOM 1385 O O . VAL A 1 191 ? -12.895 -28.548 -30.598 1.00 39.69 191 VAL A O 1
#

pLDDT: mean 70.7, std 24.72, range [23.84, 95.19]

Foldseek 3Di:
DDDDDDPPDPDDQDWDKDKDWDQAPVRFIWIWIDIDSPVPDPPDPDHDDDDDDDDDDDDLDIDTPDTQWAQKEKDAAPQAKIKIWTQGDDQAFIKIFIANHPVCNRNVPTPAIDTADPDQDSAHHHNWYWPDHYPQKTWIKGWGQHPVHDTFIKIFIDHNNHGLHIDGDDDDDDDPDDSDDDDDPDDDDDD

Sequence (191 aa):
MRRYPPLTASPGPARIPYVHHTRLGDGRFHAALATSADLRARTRPAGPPAAASEAAAETTAPADFGAGTGRPALVPDDTGGYVLAYEKDPDNHIAVRGYADLDALLSGDAAHGCDAPRTLSRCAEGTPDITSVHDGTVELTGHYRAECDMHRQLRAMLGDFTTDAAHRSGRASGPAGQPFRAAGGGGARGV